Protein AF-A0A5C9CB67-F1 (afdb_monomer)

Structure (mmCIF, N/CA/C/O backbone):
data_AF-A0A5C9CB67-F1
#
_entry.id   AF-A0A5C9CB67-F1
#
loop_
_atom_site.group_PDB
_atom_site.id
_atom_site.type_symbol
_atom_site.label_atom_id
_atom_site.label_alt_id
_atom_site.label_comp_id
_atom_site.label_asym_id
_atom_site.label_entity_id
_atom_site.label_seq_id
_atom_site.pdbx_PDB_ins_code
_atom_site.Cartn_x
_atom_site.Cartn_y
_atom_site.Cartn_z
_atom_site.occupancy
_atom_site.B_iso_or_equiv
_atom_site.auth_seq_id
_atom_site.auth_comp_id
_atom_site.auth_asym_id
_atom_site.auth_atom_id
_atom_site.pdbx_PDB_model_num
ATOM 1 N N . ASP A 1 1 ? 23.687 -24.810 -13.547 1.00 33.41 1 ASP A N 1
ATOM 2 C CA . ASP A 1 1 ? 23.979 -24.605 -12.115 1.00 33.41 1 ASP A CA 1
ATOM 3 C C . ASP A 1 1 ? 24.258 -23.150 -11.779 1.00 33.41 1 ASP A C 1
ATOM 5 O O . ASP A 1 1 ? 25.395 -22.766 -11.530 1.00 33.41 1 ASP A O 1
ATOM 9 N N . VAL A 1 2 ? 23.215 -22.317 -11.768 1.00 34.50 2 VAL A N 1
ATOM 10 C CA . VAL A 1 2 ? 23.291 -21.008 -11.109 1.00 34.50 2 VAL A CA 1
ATOM 11 C C . VAL A 1 2 ? 22.849 -21.266 -9.678 1.00 34.50 2 VAL A C 1
ATOM 13 O O . VAL A 1 2 ? 21.674 -21.515 -9.433 1.00 34.50 2 VAL A O 1
ATOM 16 N N . LYS A 1 3 ? 23.809 -21.319 -8.752 1.00 35.28 3 LYS A N 1
ATOM 17 C CA . LYS A 1 3 ? 23.507 -21.370 -7.320 1.00 35.28 3 LYS A CA 1
ATOM 18 C C . LYS A 1 3 ? 22.625 -20.166 -6.996 1.00 35.28 3 LYS A C 1
ATOM 20 O O . LYS A 1 3 ? 22.997 -19.050 -7.358 1.00 35.28 3 LYS A O 1
ATOM 25 N N . ASP A 1 4 ? 21.493 -20.396 -6.335 1.00 41.12 4 ASP A N 1
ATOM 26 C CA . ASP A 1 4 ? 20.669 -19.338 -5.755 1.00 41.12 4 ASP A CA 1
ATOM 27 C C . ASP A 1 4 ? 21.522 -18.541 -4.765 1.00 41.12 4 ASP A C 1
ATOM 29 O O . ASP A 1 4 ? 21.690 -18.904 -3.599 1.00 41.12 4 ASP A O 1
ATOM 33 N N . VAL A 1 5 ? 22.123 -17.460 -5.256 1.00 44.22 5 VAL A N 1
ATOM 34 C CA . VAL A 1 5 ? 22.688 -16.416 -4.411 1.00 44.22 5 VAL A CA 1
ATOM 35 C C . VAL A 1 5 ? 21.513 -15.890 -3.597 1.00 44.22 5 VAL A C 1
ATOM 37 O O . V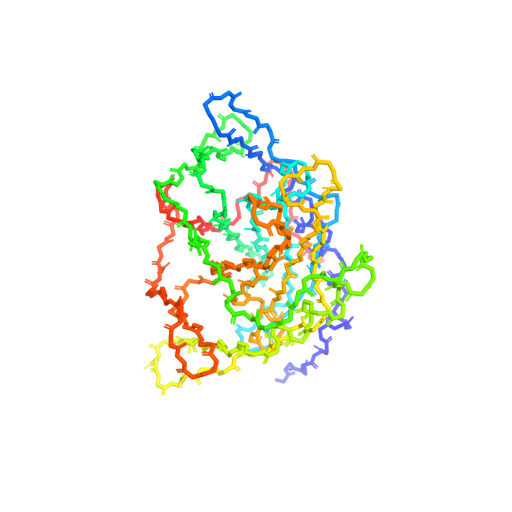AL A 1 5 ? 20.512 -15.447 -4.171 1.00 44.22 5 VAL A O 1
ATOM 40 N N . LYS A 1 6 ? 21.600 -15.979 -2.264 1.00 53.56 6 LYS A N 1
ATOM 41 C CA . LYS A 1 6 ? 20.597 -15.375 -1.384 1.00 53.56 6 LYS A CA 1
ATOM 42 C C . LYS A 1 6 ? 20.427 -13.926 -1.820 1.00 53.56 6 LYS A C 1
ATOM 44 O O . LYS A 1 6 ? 21.413 -13.226 -2.012 1.00 53.56 6 LYS A O 1
ATOM 49 N N . SER A 1 7 ? 19.192 -13.463 -1.981 1.00 60.62 7 SER A N 1
ATOM 50 C CA . SER A 1 7 ? 18.919 -12.128 -2.533 1.00 60.62 7 SER A CA 1
ATOM 51 C C . SER A 1 7 ? 19.603 -10.982 -1.778 1.00 60.62 7 SER A C 1
ATOM 53 O O . SER A 1 7 ? 19.735 -9.895 -2.326 1.00 60.62 7 SER A O 1
ATOM 55 N N . GLU A 1 8 ? 19.987 -11.194 -0.516 1.00 61.50 8 GLU A N 1
ATOM 56 C CA . GLU A 1 8 ? 20.724 -10.224 0.302 1.00 61.50 8 GLU A CA 1
ATOM 57 C C . GLU A 1 8 ? 22.193 -10.059 -0.117 1.00 61.50 8 GLU A C 1
ATOM 59 O O . GLU A 1 8 ? 22.748 -8.979 0.075 1.00 61.50 8 GLU A O 1
ATOM 64 N N . ASP A 1 9 ? 22.776 -11.074 -0.758 1.00 72.44 9 ASP A N 1
ATOM 65 C CA . ASP A 1 9 ? 24.165 -11.097 -1.223 1.00 72.44 9 ASP A CA 1
ATOM 66 C C . ASP A 1 9 ? 24.309 -10.627 -2.688 1.00 72.44 9 ASP A C 1
ATOM 68 O O . ASP A 1 9 ? 25.415 -10.602 -3.225 1.00 72.44 9 ASP A O 1
ATOM 72 N N . ASP A 1 10 ? 23.207 -10.241 -3.350 1.00 82.19 10 ASP A N 1
ATOM 73 C CA . ASP A 1 10 ? 23.240 -9.650 -4.695 1.00 82.19 10 ASP A CA 1
ATOM 74 C C . ASP A 1 10 ? 23.871 -8.241 -4.626 1.00 82.19 10 ASP A C 1
ATOM 76 O O . ASP A 1 10 ? 23.253 -7.325 -4.062 1.00 82.19 10 ASP A O 1
ATOM 80 N N . PRO A 1 11 ? 25.065 -8.013 -5.219 1.00 89.00 11 PRO A N 1
ATOM 81 C CA . PRO A 1 11 ? 25.717 -6.703 -5.195 1.00 89.00 11 PRO A CA 1
ATOM 82 C C . PRO A 1 11 ? 24.861 -5.611 -5.853 1.00 89.00 11 PRO A C 1
ATOM 84 O O . PRO A 1 11 ? 24.993 -4.433 -5.512 1.00 89.00 11 PRO A O 1
ATOM 87 N N . LEU A 1 12 ? 23.929 -5.988 -6.735 1.00 91.88 12 LEU A N 1
ATOM 88 C CA . LEU A 1 12 ? 23.015 -5.070 -7.406 1.00 91.88 12 LEU A CA 1
ATOM 89 C C . LEU A 1 12 ? 21.789 -4.714 -6.571 1.00 91.88 12 LEU A C 1
ATOM 91 O O . LEU A 1 12 ? 21.076 -3.778 -6.933 1.00 91.88 12 LEU A O 1
ATOM 95 N N . ARG A 1 13 ? 21.535 -5.377 -5.434 1.00 92.00 13 ARG A N 1
ATOM 96 C CA . ARG A 1 13 ? 20.355 -5.089 -4.602 1.00 92.00 13 ARG A CA 1
ATOM 97 C C . ARG A 1 13 ? 20.311 -3.624 -4.180 1.00 92.00 13 ARG A C 1
ATOM 99 O O . ARG A 1 13 ? 19.294 -2.969 -4.383 1.00 92.00 13 ARG A O 1
ATOM 106 N N . LYS A 1 14 ? 21.399 -3.092 -3.614 1.00 94.12 14 LYS A N 1
ATOM 107 C CA . LYS A 1 14 ? 21.450 -1.692 -3.150 1.00 94.12 14 LYS A CA 1
ATOM 108 C C . LYS A 1 14 ? 21.286 -0.689 -4.308 1.00 94.12 14 LYS A C 1
ATOM 110 O O . 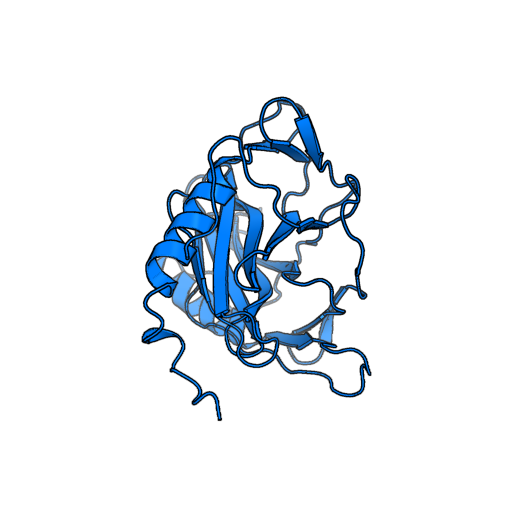LYS A 1 14 ? 20.388 0.149 -4.198 1.00 94.12 14 LYS A O 1
ATOM 115 N N . PRO A 1 15 ? 22.055 -0.781 -5.415 1.00 96.00 15 PRO A N 1
ATOM 116 C CA . PRO A 1 15 ? 21.841 0.061 -6.593 1.00 96.00 15 PRO A CA 1
ATOM 117 C C . PRO A 1 15 ? 20.417 -0.009 -7.149 1.00 96.00 15 PRO A C 1
ATOM 119 O O . PRO A 1 15 ? 19.833 1.025 -7.458 1.00 96.00 15 PRO A O 1
ATOM 122 N N . ARG A 1 16 ? 19.818 -1.204 -7.224 1.00 96.25 16 ARG A N 1
ATOM 123 C CA . ARG A 1 16 ? 18.445 -1.380 -7.714 1.00 96.25 16 ARG A CA 1
ATOM 124 C C . ARG A 1 16 ? 17.408 -0.769 -6.784 1.00 96.25 16 ARG A C 1
ATOM 126 O O . ARG A 1 16 ? 16.520 -0.082 -7.268 1.00 96.25 16 ARG A O 1
ATOM 133 N N . VAL A 1 17 ? 17.524 -0.943 -5.465 1.00 96.69 17 VAL A N 1
ATOM 134 C CA . VAL A 1 17 ? 16.631 -0.257 -4.510 1.00 96.69 17 VAL A CA 1
ATOM 135 C C . VAL A 1 17 ? 16.724 1.255 -4.687 1.00 96.69 17 VAL A C 1
ATOM 137 O O . VAL A 1 17 ? 15.694 1.926 -4.710 1.00 96.69 17 VAL A O 1
ATOM 140 N N . GLN A 1 18 ? 17.939 1.793 -4.817 1.00 97.38 18 GLN A N 1
ATOM 141 C CA . GLN A 1 18 ? 18.129 3.225 -5.018 1.00 97.38 18 GLN A CA 1
ATOM 142 C C . GLN A 1 18 ? 17.502 3.689 -6.337 1.00 97.38 18 GLN A C 1
ATOM 144 O O . GLN A 1 18 ? 16.735 4.645 -6.333 1.00 97.38 18 GLN A O 1
ATOM 149 N N . PHE A 1 19 ? 17.724 2.948 -7.424 1.00 97.75 19 PHE A N 1
ATOM 150 C CA . PHE A 1 19 ? 17.089 3.208 -8.712 1.00 97.75 19 PHE A CA 1
ATOM 151 C C . PHE A 1 19 ? 15.559 3.243 -8.604 1.00 97.75 19 PHE A C 1
ATOM 153 O O . PHE A 1 19 ? 14.948 4.198 -9.064 1.00 97.75 19 PHE A O 1
ATOM 160 N N . LEU A 1 20 ? 14.922 2.256 -7.958 1.00 97.94 20 LEU A N 1
ATOM 161 C CA . LEU A 1 20 ? 13.458 2.237 -7.809 1.00 97.94 20 LEU A CA 1
ATOM 162 C C . LEU A 1 20 ? 12.955 3.432 -6.980 1.00 97.94 20 LEU A C 1
ATOM 164 O O . LEU A 1 20 ? 11.919 4.014 -7.299 1.00 97.94 20 LEU A O 1
ATOM 168 N N . LYS A 1 21 ? 13.699 3.824 -5.936 1.00 97.94 21 LYS A N 1
ATOM 169 C CA . LYS A 1 21 ? 13.390 5.009 -5.118 1.00 97.94 21 LYS A CA 1
ATOM 170 C C . LYS A 1 21 ? 13.509 6.311 -5.900 1.00 97.94 21 LYS A C 1
ATOM 172 O O . LYS A 1 21 ? 12.777 7.249 -5.603 1.00 97.94 21 LYS A O 1
ATOM 177 N N . ASP A 1 22 ? 14.431 6.394 -6.849 1.00 97.62 22 ASP A N 1
ATOM 178 C CA . ASP A 1 22 ? 14.569 7.563 -7.713 1.00 97.62 22 ASP A CA 1
ATOM 179 C C . ASP A 1 22 ? 13.511 7.552 -8.824 1.00 97.62 22 ASP A C 1
ATOM 181 O O . ASP A 1 22 ? 12.878 8.576 -9.069 1.00 97.62 22 ASP A O 1
ATOM 185 N N . ALA A 1 23 ? 13.208 6.380 -9.387 1.00 97.75 23 ALA A N 1
ATOM 186 C CA . ALA A 1 23 ? 12.186 6.191 -10.412 1.00 97.75 23 ALA A CA 1
ATOM 187 C C . ALA A 1 23 ? 10.790 6.658 -9.957 1.00 97.75 23 ALA A C 1
ATOM 189 O O . ALA A 1 23 ? 10.090 7.347 -10.701 1.00 97.75 23 ALA A O 1
ATOM 190 N N . VAL A 1 24 ? 10.379 6.332 -8.724 1.00 98.06 24 VAL A N 1
ATOM 191 C CA . VAL A 1 24 ? 9.061 6.738 -8.198 1.00 98.06 24 VAL A CA 1
ATOM 192 C C . VAL A 1 24 ? 8.927 8.259 -8.013 1.00 98.06 24 VAL A C 1
ATOM 194 O O . VAL A 1 24 ? 7.812 8.775 -8.034 1.00 98.06 24 VAL A O 1
ATOM 197 N N . LYS A 1 25 ? 10.035 9.008 -7.906 1.00 97.56 25 LYS A N 1
ATOM 198 C CA . LYS A 1 25 ? 10.012 10.479 -7.768 1.00 97.56 25 LYS A CA 1
ATOM 199 C C . LYS A 1 25 ? 9.591 11.203 -9.045 1.00 97.56 25 LYS A C 1
ATOM 201 O O . LYS A 1 25 ? 9.256 12.378 -8.977 1.00 97.56 25 LYS A O 1
ATOM 206 N N . HIS A 1 26 ? 9.589 10.528 -10.195 1.00 97.81 26 HIS A N 1
ATOM 207 C CA . HIS A 1 26 ? 9.123 11.120 -11.457 1.00 97.81 26 HIS A CA 1
ATOM 208 C C . HIS A 1 26 ? 7.603 11.245 -11.551 1.00 97.81 26 HIS A C 1
ATOM 210 O O . HIS A 1 26 ? 7.096 11.752 -12.553 1.00 97.81 26 HIS A O 1
ATOM 216 N N . PHE A 1 27 ? 6.879 10.738 -10.556 1.00 98.25 27 PHE A N 1
ATOM 217 C CA . PHE A 1 27 ? 5.428 10.716 -10.537 1.00 98.25 27 PHE A CA 1
ATOM 218 C C . PHE A 1 27 ? 4.897 11.749 -9.553 1.00 98.25 27 PHE A C 1
ATOM 220 O O . PHE A 1 27 ? 5.376 11.869 -8.428 1.00 98.25 27 PHE A O 1
ATOM 227 N N . GLU A 1 28 ? 3.862 12.457 -9.981 1.00 98.25 28 GLU A N 1
ATOM 228 C CA . GLU A 1 28 ? 3.152 13.449 -9.182 1.00 98.25 28 GLU A CA 1
ATOM 229 C C . GLU A 1 28 ? 1.686 13.040 -9.082 1.00 98.25 28 GLU A C 1
ATOM 231 O O . GLU A 1 28 ? 1.089 12.604 -10.071 1.00 98.25 28 GLU A O 1
ATOM 236 N N . VAL A 1 29 ? 1.095 13.191 -7.898 1.00 98.25 29 VAL A N 1
ATOM 237 C CA . VAL A 1 29 ? -0.299 12.823 -7.639 1.00 98.25 29 VAL A CA 1
ATOM 238 C C . VAL A 1 29 ? -1.058 14.038 -7.123 1.00 98.25 29 VAL A C 1
ATOM 240 O O . VAL A 1 29 ? -0.645 14.693 -6.169 1.00 98.25 29 VAL A O 1
ATOM 243 N N . GLN A 1 30 ? -2.192 14.326 -7.754 1.00 97.75 30 GLN A N 1
ATOM 244 C CA . GLN A 1 30 ? -3.124 15.384 -7.375 1.00 97.75 30 GLN A CA 1
ATOM 245 C C . GLN A 1 30 ? -4.496 14.775 -7.106 1.00 97.75 30 GLN A C 1
ATOM 247 O O . GLN A 1 30 ? -4.925 13.867 -7.823 1.00 97.75 30 GLN A O 1
ATOM 252 N N . VAL A 1 31 ? -5.188 15.272 -6.085 1.00 96.75 31 VAL A N 1
ATOM 253 C CA . VAL A 1 31 ? -6.445 14.694 -5.612 1.00 96.75 31 VAL A CA 1
ATOM 254 C C . VAL A 1 31 ? -7.480 15.779 -5.309 1.00 96.75 31 VAL A C 1
ATOM 256 O O . VAL A 1 31 ? -7.155 16.834 -4.764 1.00 96.75 31 VAL A O 1
ATOM 259 N N . GLY A 1 32 ? -8.742 15.502 -5.633 1.00 94.50 32 GLY A N 1
ATOM 260 C CA . GLY A 1 32 ? -9.868 16.419 -5.468 1.00 94.50 32 GLY A CA 1
ATOM 261 C C . GLY A 1 32 ? -9.993 17.437 -6.602 1.00 94.50 32 GLY A C 1
ATOM 262 O O . GLY A 1 32 ? -9.164 17.505 -7.512 1.00 94.50 32 GLY A O 1
ATOM 263 N N . GLU A 1 33 ? -11.061 18.232 -6.561 1.00 90.81 33 GLU A N 1
ATOM 264 C CA . GLU A 1 33 ? -11.330 19.272 -7.567 1.00 90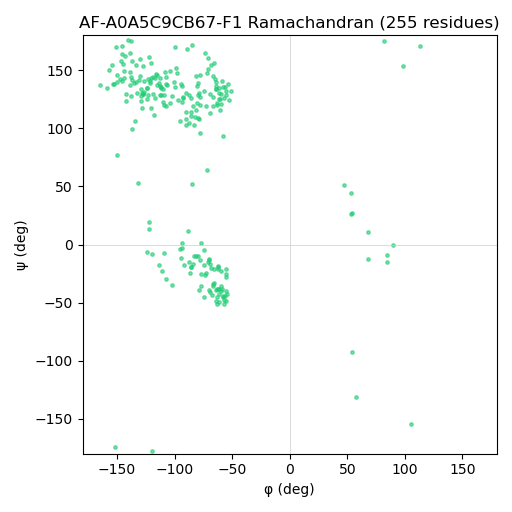.81 33 GLU A CA 1
ATOM 265 C C . GLU A 1 33 ? -10.295 20.399 -7.528 1.00 90.81 33 GLU A C 1
ATOM 267 O O . GLU A 1 33 ? -9.872 20.889 -8.572 1.00 90.81 33 GLU A O 1
ATOM 272 N N . GLU A 1 34 ? -9.817 20.732 -6.328 1.00 92.25 34 GLU A N 1
ATOM 273 C CA . GLU A 1 34 ? -8.775 21.735 -6.089 1.00 92.25 34 GLU A CA 1
ATOM 274 C C . GLU A 1 34 ? -7.357 21.233 -6.419 1.00 92.25 34 GLU A C 1
ATOM 276 O O . GLU A 1 34 ? -6.387 21.968 -6.252 1.00 92.25 34 GLU A O 1
ATOM 281 N N . ALA A 1 35 ? -7.220 19.988 -6.897 1.00 93.38 35 ALA A N 1
ATOM 282 C CA . ALA A 1 35 ? -5.947 19.370 -7.267 1.00 93.38 35 ALA A CA 1
ATOM 283 C C . ALA A 1 35 ? -4.890 19.420 -6.145 1.00 93.38 35 ALA A C 1
ATOM 285 O O . ALA A 1 35 ? -3.713 19.701 -6.390 1.00 93.38 35 ALA A O 1
ATOM 286 N N . VAL A 1 36 ? -5.310 19.111 -4.914 1.00 96.88 36 VAL A N 1
ATOM 287 C CA . VAL A 1 36 ? -4.428 19.063 -3.743 1.00 96.88 36 VAL A CA 1
ATOM 288 C C . VAL A 1 36 ? -3.355 18.002 -3.959 1.00 96.88 36 VAL A C 1
ATOM 290 O O . VAL A 1 36 ? -3.648 16.858 -4.307 1.00 96.88 36 VAL A O 1
ATOM 293 N N . GLU A 1 37 ? -2.101 18.377 -3.738 1.00 97.25 37 GLU A N 1
ATOM 294 C CA . GLU A 1 37 ? -0.959 17.483 -3.903 1.00 97.25 37 GLU A CA 1
ATOM 295 C C . GLU A 1 37 ? -0.983 16.342 -2.873 1.00 97.25 37 GLU A C 1
ATOM 297 O O . GLU A 1 37 ? -1.018 16.578 -1.663 1.00 97.25 37 GLU A O 1
ATOM 302 N N . SER A 1 38 ? -0.898 15.103 -3.360 1.00 97.94 38 SER A N 1
ATOM 303 C CA . SER A 1 38 ? -0.596 13.921 -2.554 1.00 97.94 38 SER A CA 1
ATOM 304 C C . SER A 1 38 ? 0.899 13.638 -2.643 1.00 97.94 38 SER A C 1
ATOM 306 O O . SER A 1 38 ? 1.422 13.220 -3.678 1.00 97.94 38 SER A O 1
ATOM 308 N N . LYS A 1 39 ? 1.612 13.934 -1.556 1.00 98.06 39 LYS A N 1
ATOM 309 C CA . LYS A 1 39 ? 3.076 13.977 -1.547 1.00 98.06 39 LYS A CA 1
ATOM 310 C C . LYS A 1 39 ? 3.658 12.583 -1.423 1.00 98.06 39 LYS A C 1
ATOM 312 O O . LYS A 1 39 ? 3.230 11.805 -0.570 1.00 98.06 39 LYS A O 1
ATOM 317 N N . LEU A 1 40 ? 4.686 12.297 -2.217 1.00 98.50 40 LEU A N 1
ATOM 318 C CA . LEU A 1 40 ? 5.487 11.091 -2.054 1.00 98.50 40 LEU A CA 1
ATOM 319 C C . LEU A 1 40 ? 6.144 11.091 -0.667 1.00 98.50 40 LEU A C 1
ATOM 321 O O . LEU A 1 40 ? 6.863 12.023 -0.298 1.00 98.50 40 LEU A O 1
ATOM 325 N N . HIS A 1 41 ? 5.917 10.029 0.098 1.00 97.25 41 HIS A N 1
ATOM 326 C CA . HIS A 1 41 ? 6.610 9.806 1.355 1.00 97.25 41 HIS A CA 1
ATOM 327 C C . HIS A 1 41 ? 8.125 9.677 1.092 1.00 97.25 41 HIS A C 1
ATOM 329 O O . HIS A 1 41 ? 8.522 8.949 0.180 1.00 97.25 41 HIS A O 1
ATOM 335 N N . PRO A 1 42 ? 8.998 10.339 1.878 1.00 90.81 42 PRO A N 1
ATOM 336 C CA . PRO A 1 42 ? 10.430 10.444 1.567 1.00 90.81 42 PRO A CA 1
ATOM 337 C C . PRO A 1 42 ? 11.166 9.098 1.531 1.00 90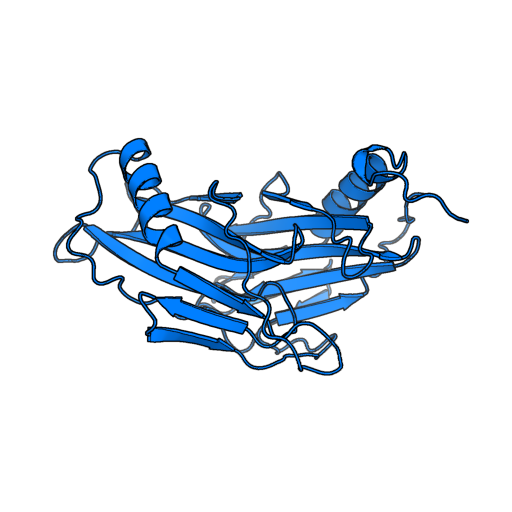.81 42 PRO A C 1
ATOM 339 O O . PRO A 1 42 ? 12.226 8.984 0.918 1.00 90.81 42 PRO A O 1
ATOM 342 N N . ASN A 1 43 ? 10.610 8.077 2.183 1.00 90.50 43 ASN A N 1
ATOM 343 C CA . ASN A 1 43 ? 11.142 6.721 2.190 1.00 90.50 43 ASN A CA 1
ATOM 344 C C . ASN A 1 43 ? 10.139 5.744 1.578 1.00 90.50 43 ASN A C 1
ATOM 346 O O . ASN A 1 43 ? 8.941 5.839 1.853 1.00 90.50 43 ASN A O 1
ATOM 350 N N . SER A 1 44 ? 10.648 4.741 0.855 1.00 89.19 44 SER A N 1
ATOM 351 C CA . SER A 1 44 ? 9.895 3.511 0.601 1.00 89.19 44 SER A CA 1
ATOM 352 C C . SER A 1 44 ? 9.484 2.887 1.934 1.00 89.19 44 SER A C 1
ATOM 354 O O . SER A 1 44 ? 10.314 2.775 2.841 1.00 89.19 44 SER A O 1
ATOM 356 N N . VAL A 1 45 ? 8.235 2.452 2.033 1.00 94.44 45 VAL A N 1
ATOM 357 C CA . VAL A 1 45 ? 7.663 1.864 3.251 1.00 94.44 45 VAL A CA 1
ATOM 358 C C . VAL A 1 45 ? 7.969 0.371 3.383 1.00 94.44 45 VAL A C 1
ATOM 360 O O . VAL A 1 45 ? 7.890 -0.188 4.472 1.00 94.44 45 VAL A O 1
ATOM 363 N N . LEU A 1 46 ? 8.376 -0.273 2.286 1.00 97.31 46 LEU A N 1
ATOM 364 C CA . LEU A 1 46 ? 8.863 -1.648 2.276 1.00 97.31 46 LEU A CA 1
ATOM 365 C C . LEU A 1 46 ? 9.881 -1.839 1.148 1.00 97.31 46 LEU A C 1
ATOM 367 O O . LEU 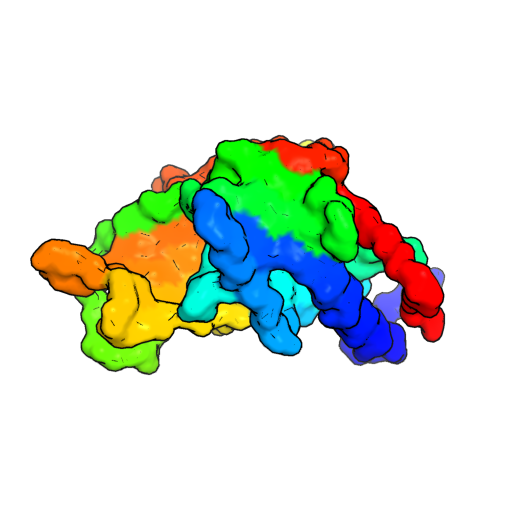A 1 46 ? 9.743 -1.251 0.076 1.00 97.31 46 LEU A O 1
ATOM 371 N N . VAL A 1 47 ? 10.880 -2.685 1.387 1.00 96.19 47 VAL A N 1
ATOM 372 C CA . VAL A 1 47 ? 11.740 -3.267 0.350 1.00 96.19 47 VAL A CA 1
ATOM 373 C C . VAL A 1 47 ? 11.546 -4.771 0.407 1.00 96.19 47 VAL A C 1
ATOM 375 O O . VAL A 1 47 ? 11.660 -5.363 1.480 1.00 96.19 47 VAL A O 1
ATOM 378 N N . TRP A 1 48 ? 11.278 -5.385 -0.733 1.00 94.25 48 TRP A N 1
ATOM 379 C CA . TRP A 1 48 ? 10.907 -6.789 -0.818 1.00 94.25 48 TRP A CA 1
ATOM 380 C C . TRP A 1 48 ? 11.600 -7.491 -1.990 1.00 94.25 48 TRP A C 1
ATOM 382 O O . TRP A 1 48 ? 12.367 -6.898 -2.752 1.00 94.25 48 TRP A O 1
ATOM 392 N N . ASN A 1 49 ? 11.396 -8.795 -2.070 1.00 90.25 49 ASN A N 1
ATOM 393 C CA . ASN A 1 49 ? 11.755 -9.689 -3.165 1.00 90.25 49 ASN A CA 1
ATOM 394 C C . ASN A 1 49 ? 10.664 -10.766 -3.257 1.00 90.25 49 ASN A C 1
ATOM 396 O O . ASN A 1 49 ? 9.889 -10.936 -2.317 1.00 90.25 49 ASN A O 1
ATOM 400 N N . ASN A 1 50 ? 10.595 -11.492 -4.363 1.00 84.62 50 ASN A N 1
ATOM 401 C CA . ASN A 1 50 ? 9.670 -12.608 -4.499 1.00 84.62 50 ASN A CA 1
ATOM 402 C C . ASN A 1 50 ? 10.390 -13.790 -5.162 1.00 84.62 50 ASN A C 1
ATOM 404 O O . ASN A 1 50 ? 10.560 -13.804 -6.383 1.00 84.62 50 ASN A O 1
ATOM 408 N N . PRO A 1 51 ? 10.851 -14.787 -4.385 1.00 79.12 51 PRO A N 1
ATOM 409 C CA . PRO A 1 51 ? 11.496 -15.962 -4.958 1.00 79.12 51 PRO A CA 1
ATOM 410 C C . PRO A 1 51 ? 10.519 -16.847 -5.748 1.00 79.12 51 PRO A C 1
ATOM 412 O O . PRO A 1 51 ? 10.978 -17.611 -6.589 1.00 79.12 51 PRO A O 1
ATOM 415 N N . VAL A 1 52 ? 9.203 -16.729 -5.520 1.00 77.81 52 VAL A N 1
ATOM 416 C CA . VAL A 1 52 ? 8.171 -17.517 -6.217 1.00 77.81 52 VAL A CA 1
ATOM 417 C C . VAL A 1 52 ? 7.985 -17.023 -7.653 1.00 77.81 52 VAL A C 1
ATOM 419 O O . VAL A 1 52 ? 7.958 -17.829 -8.579 1.00 77.81 52 VAL A O 1
ATOM 422 N N . SER A 1 53 ? 7.911 -15.704 -7.861 1.00 76.12 53 SER A N 1
ATOM 423 C CA . SER A 1 53 ? 7.791 -15.099 -9.200 1.00 76.12 53 SER A CA 1
ATOM 424 C C . SER A 1 53 ? 9.140 -14.837 -9.885 1.00 76.12 53 SER A C 1
ATOM 426 O O . SER A 1 53 ? 9.192 -14.595 -11.091 1.00 76.12 53 SER A O 1
ATOM 428 N N . GLY A 1 54 ? 10.241 -14.872 -9.129 1.00 80.00 54 GLY A N 1
ATOM 429 C CA . GLY A 1 54 ? 11.588 -14.551 -9.603 1.00 80.00 54 GLY A CA 1
ATOM 430 C C . GLY A 1 54 ? 11.973 -13.071 -9.476 1.00 80.00 54 GLY A C 1
ATOM 431 O O . GLY A 1 54 ? 13.117 -12.722 -9.793 1.00 80.00 54 GLY A O 1
ATOM 432 N N . THR A 1 55 ? 11.079 -12.209 -8.975 1.00 85.00 55 THR A N 1
ATOM 433 C CA . THR A 1 55 ? 11.354 -10.786 -8.730 1.00 85.00 55 THR A CA 1
ATOM 434 C C . THR A 1 55 ? 12.486 -10.620 -7.720 1.00 85.00 55 THR A C 1
ATOM 436 O O . THR A 1 55 ? 12.388 -10.981 -6.544 1.00 85.00 55 THR A O 1
ATOM 439 N N . LYS A 1 56 ? 13.596 -10.037 -8.176 1.00 84.19 56 LYS A N 1
ATOM 440 C CA . LYS A 1 56 ? 14.824 -9.936 -7.372 1.00 84.19 56 LYS A CA 1
ATOM 441 C C . LYS A 1 56 ? 14.743 -8.844 -6.314 1.00 84.19 56 LYS A C 1
ATOM 443 O O . LYS A 1 56 ? 15.279 -9.000 -5.216 1.00 84.19 56 LYS A O 1
ATOM 448 N N . VAL A 1 57 ? 14.080 -7.741 -6.645 1.00 93.69 57 VAL A N 1
ATOM 449 C CA . VAL A 1 57 ? 13.929 -6.595 -5.754 1.00 93.69 57 VAL A CA 1
ATOM 450 C C . VAL A 1 57 ? 12.734 -5.752 -6.163 1.00 93.69 57 VAL A C 1
ATOM 452 O O . VAL A 1 57 ? 12.570 -5.425 -7.339 1.00 93.69 57 VAL A O 1
ATOM 455 N N . GLY A 1 58 ? 11.940 -5.375 -5.170 1.00 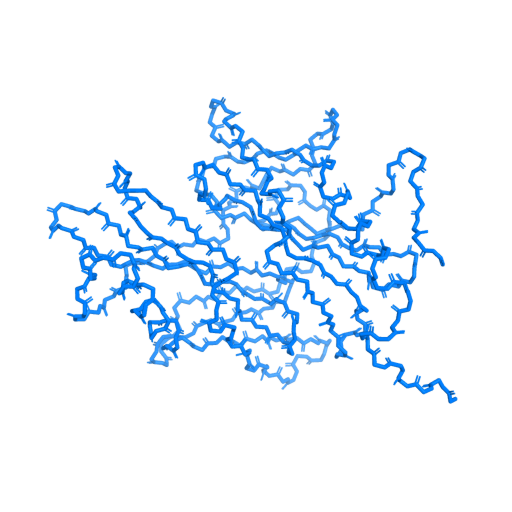96.19 58 GLY A N 1
ATOM 456 C CA . GLY A 1 58 ? 10.878 -4.397 -5.300 1.00 96.19 58 GLY A CA 1
ATOM 457 C C . GLY A 1 58 ? 10.822 -3.453 -4.106 1.00 96.19 58 GLY A C 1
ATOM 458 O O . GLY A 1 58 ? 11.442 -3.689 -3.062 1.00 96.19 58 GLY A O 1
ATOM 459 N N . ILE A 1 59 ? 10.103 -2.353 -4.283 1.00 98.00 59 ILE A N 1
ATOM 460 C CA . ILE A 1 59 ? 9.781 -1.403 -3.224 1.00 98.00 59 ILE A CA 1
ATOM 461 C C . ILE A 1 59 ? 8.280 -1.152 -3.188 1.00 98.00 59 ILE A C 1
ATOM 463 O O . ILE A 1 59 ? 7.606 -1.217 -4.215 1.00 98.00 59 ILE A O 1
ATOM 467 N N . LEU A 1 60 ? 7.796 -0.790 -2.006 1.00 98.38 60 LEU A N 1
ATOM 468 C CA . LEU A 1 60 ? 6.485 -0.192 -1.802 1.00 98.38 60 LEU A CA 1
ATOM 469 C C . LEU A 1 60 ? 6.679 1.278 -1.428 1.00 98.38 60 LEU A C 1
ATOM 471 O O . LEU A 1 60 ? 7.446 1.598 -0.513 1.00 98.38 60 LEU A O 1
ATOM 475 N N . ALA A 1 61 ? 5.997 2.172 -2.126 1.00 98.38 61 ALA A N 1
ATOM 476 C CA . ALA A 1 61 ? 5.999 3.610 -1.889 1.00 98.38 61 ALA A CA 1
ATOM 477 C C . ALA A 1 61 ? 4.573 4.116 -1.636 1.00 98.38 61 ALA A C 1
ATOM 479 O O . ALA A 1 61 ? 3.596 3.444 -1.964 1.00 98.38 61 ALA A O 1
ATOM 480 N N . VAL A 1 62 ? 4.461 5.299 -1.032 1.00 98.38 62 VAL A N 1
ATOM 481 C CA . VAL A 1 62 ? 3.180 5.901 -0.640 1.00 98.38 62 VAL A CA 1
ATOM 482 C C . VAL A 1 62 ? 3.146 7.353 -1.088 1.00 98.38 62 VAL A C 1
ATOM 484 O O . VAL A 1 62 ? 4.070 8.103 -0.779 1.00 98.38 62 VAL A O 1
ATOM 487 N N . PHE A 1 63 ? 2.067 7.753 -1.754 1.00 98.56 63 PHE A N 1
ATOM 488 C CA . PHE A 1 63 ? 1.683 9.151 -1.925 1.00 98.56 63 PHE A CA 1
ATOM 489 C C . PHE A 1 63 ? 0.552 9.452 -0.947 1.00 98.56 63 PHE A C 1
ATOM 491 O O . PHE A 1 63 ? -0.426 8.700 -0.872 1.00 98.56 63 PHE A O 1
ATOM 498 N N . ALA A 1 64 ? 0.712 10.511 -0.159 1.00 97.44 64 ALA A N 1
ATOM 499 C CA . ALA A 1 64 ? -0.196 10.829 0.929 1.00 97.44 64 ALA A CA 1
ATOM 500 C C . ALA A 1 64 ? -0.516 12.325 1.037 1.00 97.44 64 ALA A C 1
ATOM 502 O O . ALA A 1 64 ? 0.379 13.177 1.035 1.00 97.44 64 ALA A O 1
ATOM 503 N N . ARG A 1 65 ? -1.795 12.638 1.265 1.00 94.50 65 ARG A N 1
ATOM 504 C CA . ARG A 1 65 ? -2.260 13.938 1.770 1.00 94.50 65 ARG A CA 1
ATOM 505 C C . ARG A 1 65 ? -2.358 13.882 3.288 1.00 94.50 65 ARG A C 1
ATOM 507 O O . ARG A 1 65 ? -2.969 12.980 3.852 1.00 94.50 65 ARG A O 1
ATOM 514 N N . ASN A 1 66 ? -1.726 14.836 3.972 1.00 91.00 66 ASN A N 1
ATOM 515 C CA . ASN A 1 66 ? -1.690 14.896 5.443 1.00 91.00 66 ASN A CA 1
ATOM 516 C C . ASN A 1 66 ? -1.192 13.601 6.122 1.00 91.00 66 ASN A C 1
ATOM 518 O O . ASN A 1 66 ? -1.527 13.316 7.267 1.00 91.00 66 ASN A O 1
ATOM 522 N N . GLY A 1 67 ? -0.364 12.820 5.422 1.00 94.38 67 GLY A N 1
ATOM 523 C CA . GLY A 1 67 ? 0.149 11.532 5.890 1.00 94.38 67 GLY A CA 1
ATOM 524 C C . GLY A 1 67 ? -0.783 10.344 5.628 1.00 94.38 67 GLY A C 1
ATOM 525 O O . GLY A 1 67 ? -0.305 9.212 5.654 1.00 94.38 67 GLY A O 1
ATOM 526 N N . ARG A 1 68 ? -2.063 10.565 5.305 1.00 96.00 68 ARG A N 1
A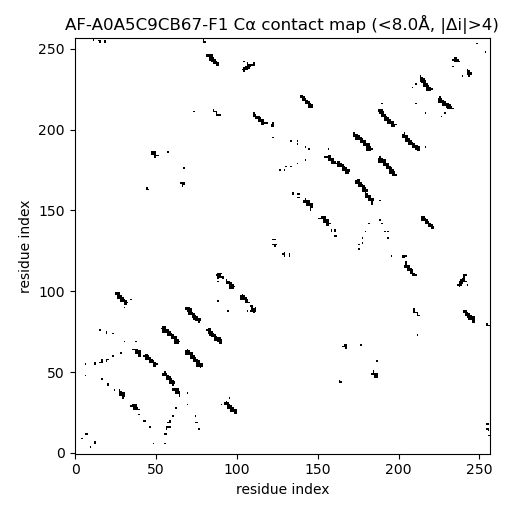TOM 527 C CA . ARG A 1 68 ? -3.002 9.506 4.917 1.00 96.00 68 ARG A CA 1
ATOM 528 C C . ARG A 1 68 ? -2.753 9.073 3.463 1.00 96.00 68 ARG A C 1
ATOM 530 O O . ARG A 1 68 ? -2.734 9.943 2.594 1.00 96.00 68 ARG A O 1
ATOM 537 N N . PRO A 1 69 ? -2.568 7.772 3.173 1.00 96.88 69 PRO A N 1
ATOM 538 C CA . PRO A 1 69 ? -2.346 7.297 1.808 1.00 96.88 69 PRO A CA 1
ATOM 539 C C . PRO A 1 69 ? -3.514 7.630 0.871 1.00 96.88 69 PRO A C 1
ATOM 541 O O . PRO A 1 69 ? -4.660 7.299 1.171 1.00 96.88 69 PRO A O 1
ATOM 544 N N . ASP A 1 70 ? -3.213 8.229 -0.280 1.00 97.00 70 ASP A N 1
ATOM 545 C CA . ASP A 1 70 ? -4.138 8.290 -1.421 1.00 97.00 70 ASP A CA 1
ATOM 546 C C . ASP A 1 70 ? -3.745 7.264 -2.491 1.00 97.00 70 ASP A C 1
ATOM 548 O O . ASP A 1 70 ? -4.614 6.677 -3.133 1.00 97.00 70 ASP A O 1
ATOM 552 N N . VAL A 1 71 ? -2.439 7.019 -2.664 1.00 97.75 71 VAL A N 1
ATOM 553 C CA . VAL A 1 71 ? -1.894 6.019 -3.592 1.00 97.75 71 VAL A CA 1
ATOM 554 C C . VAL A 1 71 ? -0.797 5.222 -2.911 1.00 97.75 71 VAL A C 1
ATOM 556 O O . VAL A 1 71 ? 0.073 5.783 -2.243 1.00 97.75 71 VAL A O 1
ATOM 559 N N . MET A 1 72 ? -0.786 3.917 -3.152 1.00 97.88 72 MET A N 1
ATOM 560 C CA . MET A 1 72 ? 0.389 3.082 -2.916 1.00 97.88 72 MET A CA 1
ATOM 561 C C . MET A 1 72 ? 0.924 2.581 -4.248 1.00 97.88 72 MET A C 1
ATOM 563 O O . MET A 1 72 ? 0.153 2.305 -5.170 1.00 97.88 72 MET A O 1
ATOM 567 N N . ALA A 1 73 ? 2.247 2.506 -4.346 1.00 97.69 73 ALA A N 1
ATOM 568 C CA . ALA A 1 73 ? 2.937 2.153 -5.573 1.00 97.69 73 ALA A CA 1
ATOM 569 C C . ALA A 1 73 ? 3.936 1.019 -5.344 1.00 97.69 73 ALA A C 1
ATOM 571 O O . ALA A 1 73 ? 4.764 1.109 -4.436 1.00 97.69 73 ALA A O 1
ATOM 572 N N . GLN A 1 74 ? 3.889 -0.008 -6.187 1.00 97.25 74 GLN A N 1
ATOM 573 C CA . GLN A 1 74 ? 4.922 -1.035 -6.283 1.00 97.25 74 GLN A CA 1
ATOM 574 C C . GLN A 1 74 ? 5.827 -0.732 -7.458 1.00 97.25 74 GLN A C 1
ATOM 576 O O . GLN A 1 74 ? 5.354 -0.414 -8.544 1.00 97.25 74 GLN A O 1
ATOM 581 N N . PHE A 1 75 ? 7.129 -0.853 -7.250 1.00 97.69 75 PHE A N 1
ATOM 582 C CA . PHE A 1 75 ? 8.117 -0.826 -8.322 1.00 97.69 75 PHE A CA 1
ATOM 583 C C . PHE A 1 75 ? 9.000 -2.046 -8.148 1.00 97.69 75 PHE A C 1
ATOM 585 O O . PHE A 1 75 ? 9.527 -2.249 -7.055 1.00 97.69 75 PHE A O 1
ATOM 592 N N . SER A 1 76 ? 9.176 -2.852 -9.190 1.00 96.31 76 SER A N 1
ATOM 593 C CA . SER A 1 76 ? 9.907 -4.113 -9.073 1.00 96.31 76 SER A CA 1
ATOM 594 C C . SER A 1 76 ? 10.699 -4.463 -10.325 1.00 96.31 76 SER A C 1
ATOM 596 O O . SER A 1 76 ? 10.252 -4.256 -11.451 1.00 96.31 76 SER A O 1
ATOM 598 N N . PHE A 1 77 ? 11.902 -5.003 -10.126 1.00 94.69 77 PHE A N 1
ATOM 599 C CA . PHE A 1 77 ? 12.709 -5.578 -11.199 1.00 94.69 77 PHE A CA 1
ATOM 600 C C . PHE A 1 77 ? 12.256 -7.014 -11.476 1.00 94.69 77 PHE A C 1
ATOM 602 O O . PHE A 1 77 ? 12.538 -7.923 -10.688 1.00 94.69 77 PHE A O 1
ATOM 609 N N . ASN A 1 78 ? 11.624 -7.218 -12.630 1.00 86.00 78 ASN A N 1
ATOM 610 C CA . ASN A 1 78 ? 11.223 -8.546 -13.112 1.00 86.00 78 ASN A CA 1
ATOM 611 C C . ASN A 1 78 ? 12.297 -9.188 -14.005 1.00 86.00 78 ASN A C 1
ATOM 613 O O . ASN A 1 78 ? 12.315 -10.400 -14.199 1.00 86.00 78 ASN A O 1
ATOM 617 N N . SER A 1 79 ? 13.229 -8.387 -14.521 1.00 88.38 79 SER A N 1
ATOM 618 C CA . SER A 1 79 ? 14.472 -8.836 -15.153 1.00 88.38 79 SER A CA 1
ATOM 619 C C . SER A 1 79 ? 15.553 -7.764 -14.950 1.00 88.38 79 SER A C 1
ATOM 621 O O . SER A 1 79 ? 15.220 -6.661 -14.516 1.00 88.38 79 SER A O 1
ATOM 623 N N . PRO A 1 80 ? 16.839 -8.018 -15.264 1.00 88.75 80 PRO A N 1
ATOM 624 C CA . PRO A 1 80 ? 17.895 -7.010 -15.114 1.00 88.75 80 PRO A CA 1
ATOM 625 C C . PRO A 1 80 ? 17.628 -5.684 -15.846 1.00 88.75 80 PRO A C 1
ATOM 627 O O . PRO A 1 80 ? 18.135 -4.651 -15.429 1.00 88.75 80 PRO A O 1
ATOM 630 N N . GLN A 1 81 ? 16.826 -5.713 -16.914 1.00 91.06 81 GLN A N 1
ATOM 631 C CA . GLN A 1 81 ? 16.566 -4.574 -17.803 1.00 91.06 81 GLN A CA 1
ATOM 632 C C . GLN A 1 81 ? 15.072 -4.227 -17.879 1.00 91.06 81 GLN A C 1
ATOM 634 O O . GLN A 1 81 ? 14.623 -3.607 -18.840 1.00 91.06 81 GLN A O 1
ATOM 639 N N . SER A 1 82 ? 14.277 -4.665 -16.900 1.00 92.62 82 SER A N 1
ATOM 640 C CA . SER A 1 82 ? 12.837 -4.416 -16.887 1.00 92.62 82 SER A CA 1
ATOM 641 C C . SER A 1 82 ? 12.340 -4.152 -15.479 1.00 92.62 82 SER A C 1
ATOM 643 O O . SER A 1 82 ? 12.446 -5.010 -14.599 1.00 92.62 82 SER A O 1
ATOM 645 N N . VAL A 1 83 ? 11.710 -2.991 -15.313 1.00 96.38 83 VAL A N 1
ATOM 646 C CA . VAL A 1 83 ? 10.962 -2.627 -14.112 1.00 96.38 83 VAL A CA 1
ATOM 647 C C . VAL A 1 83 ? 9.479 -2.546 -14.447 1.00 96.38 83 VAL A C 1
ATOM 649 O O . VAL A 1 83 ? 9.103 -1.955 -15.459 1.00 96.38 83 VAL A O 1
ATOM 652 N N . ILE A 1 84 ? 8.637 -3.129 -13.599 1.00 95.56 84 ILE A N 1
ATOM 653 C CA . ILE A 1 84 ? 7.191 -2.901 -13.609 1.00 95.56 84 ILE A CA 1
ATOM 654 C C . ILE A 1 84 ? 6.857 -1.916 -12.496 1.00 95.56 84 ILE A C 1
ATOM 656 O O . ILE A 1 84 ? 7.434 -1.983 -11.409 1.00 95.56 84 ILE A O 1
ATOM 660 N N . ASN A 1 85 ? 5.937 -0.999 -12.784 1.00 96.44 85 ASN A N 1
ATOM 661 C CA . ASN A 1 85 ? 5.309 -0.157 -11.781 1.00 96.44 85 ASN A CA 1
ATOM 662 C C . ASN A 1 85 ? 3.812 -0.457 -11.693 1.00 96.44 85 ASN A C 1
ATOM 664 O O . ASN A 1 85 ? 3.131 -0.549 -12.718 1.00 96.44 85 ASN A O 1
ATOM 668 N N . GLU A 1 86 ? 3.296 -0.528 -10.476 1.00 96.06 86 GLU A N 1
ATOM 669 C CA . GLU A 1 86 ? 1.878 -0.709 -10.174 1.00 96.06 86 GLU A CA 1
ATOM 670 C C . GLU A 1 86 ? 1.442 0.394 -9.223 1.00 96.06 86 GLU A C 1
ATOM 672 O O . GLU A 1 86 ? 2.114 0.650 -8.230 1.00 96.06 86 GLU A O 1
ATOM 677 N N . PHE A 1 87 ? 0.337 1.066 -9.521 1.00 97.38 87 PHE A N 1
ATOM 678 C CA . PHE A 1 87 ? -0.241 2.093 -8.666 1.00 97.38 87 PHE A CA 1
ATOM 679 C C . PHE A 1 87 ? -1.686 1.741 -8.351 1.00 97.38 87 PHE A C 1
ATOM 681 O O . PHE A 1 87 ? -2.458 1.406 -9.252 1.00 97.38 87 PHE A O 1
ATOM 688 N N . HIS A 1 88 ? -2.059 1.880 -7.084 1.00 96.44 88 HIS A N 1
ATOM 689 C CA . HIS A 1 88 ? -3.397 1.564 -6.597 1.00 96.44 88 HIS A CA 1
ATOM 690 C C . HIS A 1 88 ? -4.007 2.778 -5.907 1.00 96.44 88 HIS A C 1
ATOM 692 O O . HIS A 1 88 ? -3.333 3.472 -5.145 1.00 96.44 88 HIS A O 1
ATOM 698 N N . ASN A 1 89 ? -5.273 3.055 -6.226 1.00 94.75 89 ASN A N 1
ATOM 699 C CA . ASN A 1 89 ? -6.004 4.216 -5.731 1.00 94.75 89 ASN A CA 1
ATOM 700 C C . ASN A 1 89 ? -6.771 3.855 -4.454 1.00 94.75 89 ASN A C 1
ATOM 702 O O . ASN A 1 89 ? -7.583 2.924 -4.470 1.00 94.75 89 ASN A O 1
ATOM 706 N N . PHE A 1 90 ? -6.544 4.628 -3.395 1.00 94.06 90 PHE A N 1
ATOM 707 C CA . PHE A 1 90 ? -7.171 4.501 -2.078 1.00 94.06 90 PHE A CA 1
ATOM 708 C C . PHE A 1 90 ? -7.960 5.755 -1.673 1.00 94.06 90 PHE A C 1
ATOM 710 O O . PHE A 1 90 ? -8.674 5.736 -0.664 1.00 94.06 90 PHE A O 1
ATOM 717 N N . CYS A 1 91 ? -7.866 6.853 -2.433 1.00 89.81 91 CYS A N 1
ATOM 718 C CA . CYS A 1 91 ? -8.673 8.040 -2.168 1.00 89.81 91 CYS A CA 1
ATOM 719 C C . CYS A 1 91 ? -10.079 7.881 -2.754 1.00 89.81 91 CYS A C 1
ATOM 721 O O . CYS A 1 91 ? -10.258 7.270 -3.805 1.00 89.81 91 CYS A O 1
ATOM 723 N N . GLY A 1 92 ? -11.085 8.431 -2.071 1.00 87.44 92 GLY A N 1
ATOM 724 C CA . GLY A 1 92 ? -12.463 8.485 -2.581 1.00 87.44 92 GLY A CA 1
ATOM 725 C C . GLY A 1 92 ? -12.711 9.637 -3.562 1.00 87.44 92 GLY A C 1
ATOM 726 O O . GLY A 1 92 ? -13.756 9.683 -4.200 1.00 87.44 92 GLY A O 1
ATOM 727 N N . ASP A 1 93 ? -11.749 10.551 -3.683 1.00 91.12 93 ASP A N 1
ATOM 728 C CA . ASP A 1 93 ? -11.832 11.735 -4.532 1.00 91.12 93 ASP A CA 1
ATOM 729 C C . ASP A 1 93 ? -11.312 11.458 -5.951 1.00 91.12 93 ASP A C 1
ATOM 731 O O . ASP A 1 93 ? -10.620 10.470 -6.214 1.00 91.12 93 ASP A O 1
ATOM 735 N N . LYS A 1 94 ? -11.566 12.403 -6.864 1.00 94.75 94 LYS A N 1
ATOM 736 C CA . LYS A 1 94 ? -10.936 12.430 -8.189 1.00 94.75 94 LYS A CA 1
ATOM 737 C C . LYS A 1 94 ? -9.413 12.454 -8.050 1.00 94.75 94 LYS A C 1
ATOM 739 O O . LYS A 1 94 ? -8.877 13.363 -7.425 1.00 94.75 94 LYS A O 1
ATOM 744 N N . LEU A 1 95 ? -8.730 11.520 -8.703 1.00 97.06 95 LEU A N 1
ATOM 745 C CA . LEU A 1 95 ? -7.272 11.434 -8.711 1.00 97.06 95 LEU A CA 1
ATOM 746 C C . LEU A 1 95 ? -6.709 11.700 -10.107 1.00 97.06 95 LEU A C 1
ATOM 748 O O . LEU A 1 95 ? -7.237 11.203 -11.100 1.00 97.06 95 LEU A O 1
ATOM 752 N N . VAL A 1 96 ? -5.614 12.451 -10.182 1.00 97.69 96 VAL A N 1
ATOM 753 C CA . VAL A 1 96 ? -4.825 12.663 -11.399 1.00 97.69 96 VAL A CA 1
ATOM 754 C C . VAL A 1 96 ? -3.365 12.371 -11.085 1.00 97.69 96 VAL A C 1
ATOM 756 O O . VAL A 1 96 ? -2.779 12.994 -10.205 1.00 97.69 96 VAL A O 1
ATOM 759 N N . MET A 1 97 ? -2.769 11.451 -11.837 1.00 98.12 97 MET A N 1
ATOM 760 C CA . MET A 1 97 ? -1.344 11.159 -11.773 1.00 98.12 97 MET A CA 1
ATOM 761 C C . MET A 1 97 ? -0.644 11.633 -13.039 1.00 98.12 97 MET A C 1
ATOM 763 O O . MET A 1 97 ? -1.094 11.373 -14.165 1.00 98.12 97 MET A O 1
ATOM 767 N N . LYS A 1 98 ? 0.484 12.305 -12.842 1.00 98.06 98 LYS A N 1
ATOM 768 C CA . LYS A 1 98 ? 1.321 12.856 -13.900 1.00 98.06 98 LYS A CA 1
ATOM 769 C C . LYS A 1 98 ? 2.725 12.283 -13.846 1.00 98.06 98 LYS A C 1
ATOM 771 O O . LYS A 1 98 ? 3.199 11.852 -12.798 1.00 98.06 98 LYS A O 1
ATOM 776 N N . ARG A 1 99 ? 3.385 12.328 -14.998 1.00 96.12 99 ARG A N 1
ATOM 777 C CA . ARG A 1 99 ? 4.824 12.130 -15.145 1.00 96.12 99 ARG A CA 1
ATOM 778 C C . ARG A 1 99 ? 5.367 13.222 -16.058 1.00 96.12 99 ARG A C 1
ATOM 780 O O . ARG A 1 99 ? 5.105 13.213 -17.265 1.00 96.12 99 ARG A O 1
ATOM 787 N N . GLY A 1 100 ? 6.075 14.188 -15.476 1.00 92.88 100 GLY A N 1
ATOM 788 C CA . GLY A 1 100 ? 6.368 15.454 -16.149 1.00 92.88 100 GLY A CA 1
ATOM 789 C C . GLY A 1 100 ? 5.075 16.165 -16.566 1.00 92.88 100 GLY A C 1
ATOM 790 O O . GLY A 1 100 ? 4.133 16.273 -15.787 1.00 92.88 100 GLY A O 1
ATOM 791 N N . THR A 1 101 ? 4.986 16.608 -17.820 1.00 93.56 101 THR A N 1
ATOM 792 C CA . THR A 1 101 ? 3.790 17.295 -18.346 1.00 93.56 101 THR A CA 1
ATOM 793 C C . THR A 1 101 ? 2.646 16.353 -18.735 1.00 93.56 101 THR A C 1
ATOM 795 O O . THR A 1 101 ? 1.534 16.813 -18.999 1.00 93.56 101 THR A O 1
ATOM 798 N N . ASN A 1 102 ? 2.884 15.039 -18.772 1.00 95.81 102 ASN A N 1
ATOM 799 C CA . ASN A 1 102 ? 1.906 14.067 -19.250 1.00 95.81 102 ASN A CA 1
ATOM 800 C C . ASN A 1 102 ? 1.022 13.568 -18.108 1.00 95.81 102 ASN A C 1
ATOM 802 O O . ASN A 1 102 ? 1.521 13.103 -17.085 1.00 95.81 102 ASN A O 1
ATOM 806 N N . THR A 1 103 ? -0.294 13.588 -18.315 1.00 97.38 103 THR A N 1
ATOM 807 C CA . THR A 1 103 ? -1.231 12.851 -17.456 1.00 97.38 103 THR A CA 1
ATOM 808 C C . THR A 1 103 ? -1.243 11.392 -17.886 1.00 97.38 103 THR A C 1
ATOM 810 O O . THR A 1 103 ? -1.537 11.101 -19.043 1.00 97.38 103 THR A O 1
ATOM 813 N N . ILE A 1 104 ? -0.926 10.484 -16.965 1.00 96.81 104 ILE A N 1
ATOM 814 C CA . ILE A 1 104 ? -0.778 9.054 -17.273 1.00 96.81 104 ILE A CA 1
ATOM 815 C C . ILE A 1 104 ? -1.889 8.198 -16.666 1.00 96.81 104 ILE A C 1
ATOM 817 O O . ILE A 1 104 ? -2.174 7.117 -17.172 1.00 96.81 104 ILE A O 1
ATOM 821 N N . TRP A 1 105 ? -2.545 8.674 -15.605 1.00 97.88 105 TRP A N 1
ATOM 822 C CA . TRP A 1 105 ? -3.596 7.919 -14.933 1.00 97.88 105 TRP A CA 1
ATOM 823 C C . TRP A 1 105 ? -4.601 8.847 -14.244 1.00 97.88 105 TRP A C 1
ATOM 825 O O . TRP A 1 105 ? -4.259 9.883 -13.675 1.00 97.88 105 TRP A O 1
ATOM 835 N N . THR A 1 106 ? -5.879 8.515 -14.370 1.00 97.25 106 THR A N 1
ATOM 836 C CA . THR A 1 106 ? -7.026 9.232 -13.806 1.00 97.25 106 THR A CA 1
ATOM 837 C C . THR A 1 106 ? -8.117 8.189 -13.549 1.00 97.25 106 THR A C 1
ATOM 839 O O . THR A 1 106 ? -9.020 8.049 -14.385 1.00 97.25 106 THR A O 1
ATOM 842 N N . PRO A 1 107 ? -7.992 7.392 -12.474 1.00 95.50 107 PRO A N 1
ATOM 843 C CA . PRO A 1 107 ? -8.872 6.257 -12.226 1.00 95.50 107 PRO A CA 1
ATOM 844 C C . PRO A 1 107 ? -10.330 6.715 -12.136 1.00 95.50 107 PRO A C 1
ATOM 846 O O . PRO A 1 107 ? -10.624 7.780 -11.592 1.00 95.50 107 PRO A O 1
ATOM 849 N N . ALA A 1 108 ? -11.240 5.917 -12.694 1.00 91.50 108 ALA A N 1
ATOM 850 C CA . ALA A 1 108 ? -12.674 6.203 -12.630 1.00 91.50 108 ALA A CA 1
ATOM 851 C C . ALA A 1 108 ? -13.266 5.946 -11.235 1.00 91.50 108 ALA A C 1
ATOM 853 O O . ALA A 1 108 ? -14.262 6.559 -10.865 1.00 91.50 108 ALA A O 1
ATOM 854 N N . GLU A 1 109 ? -12.646 5.049 -10.469 1.00 90.00 109 GLU A N 1
ATOM 855 C CA . GLU A 1 109 ? -13.101 4.627 -9.149 1.00 90.00 109 GLU A CA 1
ATOM 856 C C . GLU A 1 109 ? -11.916 4.316 -8.223 1.00 90.00 109 GLU A C 1
ATOM 858 O O . GLU A 1 109 ? -10.753 4.282 -8.639 1.00 90.00 109 GLU A O 1
ATOM 863 N N . THR A 1 110 ? -12.215 4.109 -6.944 1.00 91.19 110 THR A N 1
ATOM 864 C CA . THR A 1 110 ? -11.239 3.706 -5.930 1.00 91.19 110 THR A CA 1
ATOM 865 C C . THR A 1 110 ? -11.286 2.203 -5.697 1.00 91.19 110 THR A C 1
ATOM 867 O O . THR A 1 110 ? -12.347 1.584 -5.789 1.00 91.19 110 THR A O 1
ATOM 870 N N . SER A 1 111 ? -10.137 1.606 -5.380 1.00 84.25 111 SER A N 1
ATOM 871 C CA . SER A 1 111 ? -10.057 0.170 -5.084 1.00 84.25 111 SER A CA 1
ATOM 872 C C . SER A 1 111 ? -10.550 -0.176 -3.676 1.00 84.25 111 SER A C 1
ATOM 874 O O . SER A 1 111 ? -10.799 -1.345 -3.370 1.00 84.25 111 SER A O 1
ATOM 876 N N . THR A 1 112 ? -10.725 0.841 -2.827 1.00 92.31 112 THR A N 1
ATOM 877 C CA . THR A 1 112 ? -11.039 0.676 -1.411 1.00 92.31 112 THR A CA 1
ATOM 878 C C . THR A 1 112 ? -12.442 1.138 -1.077 1.00 92.31 112 THR A C 1
ATOM 880 O O . THR A 1 112 ? -12.824 2.281 -1.309 1.00 92.31 112 THR A O 1
ATOM 883 N N . LYS A 1 113 ? -13.181 0.259 -0.401 1.00 93.94 113 LYS A N 1
ATOM 884 C CA . LYS A 1 113 ? -14.439 0.597 0.262 1.00 93.94 113 LYS A CA 1
ATOM 885 C C . LYS A 1 113 ? -14.227 0.552 1.768 1.00 93.94 113 LYS A C 1
ATOM 887 O O . LYS A 1 113 ? -13.817 -0.475 2.303 1.00 93.94 113 LYS A O 1
ATOM 892 N N . TRP A 1 114 ? -14.499 1.671 2.431 1.00 95.50 114 TRP A N 1
ATOM 893 C CA . TRP A 1 114 ? -14.371 1.785 3.880 1.00 95.50 114 TRP A CA 1
ATOM 894 C C . TRP A 1 114 ? -15.569 1.156 4.582 1.00 95.50 114 TRP A C 1
ATOM 896 O O . TRP A 1 114 ? -16.717 1.451 4.253 1.00 95.50 114 TRP A O 1
ATOM 906 N N . GLN A 1 115 ? -15.292 0.308 5.566 1.00 96.75 115 GLN A N 1
ATOM 907 C CA . GLN A 1 115 ? -16.289 -0.405 6.355 1.00 96.75 115 GLN A CA 1
ATOM 908 C C . GLN A 1 115 ? -16.044 -0.165 7.839 1.00 96.75 115 GLN A C 1
ATOM 910 O O . GLN A 1 115 ? -14.902 -0.152 8.302 1.00 96.75 115 GLN A O 1
ATOM 915 N N . LYS A 1 116 ? -17.119 0.010 8.610 1.00 96.12 116 LYS A N 1
ATOM 916 C CA . LYS A 1 116 ? -17.024 0.018 10.071 1.00 96.12 116 LYS A CA 1
ATOM 917 C C . LYS A 1 116 ? -16.564 -1.365 10.536 1.00 96.12 116 LYS A C 1
ATOM 919 O O . LYS A 1 116 ? -17.103 -2.372 10.084 1.00 96.12 116 LYS A O 1
ATOM 924 N N . LEU A 1 117 ? -15.597 -1.411 11.447 1.00 96.44 117 LEU A N 1
ATOM 925 C CA . LEU A 1 117 ? -15.201 -2.654 12.097 1.00 96.44 117 LEU A CA 1
ATOM 926 C C . LEU A 1 117 ? -16.045 -2.832 13.357 1.00 96.44 117 LEU A C 1
ATOM 928 O O . LEU A 1 117 ? -15.862 -2.097 14.331 1.00 96.44 117 LEU A O 1
ATOM 932 N N . ASP A 1 118 ? -16.986 -3.774 13.329 1.00 91.19 118 ASP A N 1
ATOM 933 C CA . ASP A 1 118 ? -17.829 -4.057 14.487 1.00 91.19 118 ASP A CA 1
ATOM 934 C C . ASP A 1 118 ? -17.053 -4.897 15.504 1.00 91.19 118 ASP A C 1
ATOM 936 O O . ASP A 1 118 ? -16.899 -6.110 15.382 1.00 91.19 118 ASP A O 1
ATOM 940 N N . THR A 1 119 ? -16.469 -4.214 16.481 1.00 90.75 119 THR A N 1
ATOM 941 C CA . THR A 1 119 ? -15.705 -4.822 17.564 1.00 90.75 119 THR A CA 1
ATOM 942 C C . THR A 1 119 ? -16.180 -4.257 18.892 1.00 90.75 119 THR A C 1
ATOM 944 O O . THR A 1 119 ? -16.451 -3.062 19.022 1.00 90.75 119 THR A O 1
ATOM 947 N N . SER A 1 120 ? -16.248 -5.116 19.907 1.00 87.81 120 SER A N 1
ATOM 948 C CA . SER A 1 120 ? -16.532 -4.703 21.283 1.00 87.81 120 SER A CA 1
ATOM 949 C C . SER A 1 120 ? -15.383 -3.894 21.899 1.00 87.81 120 SER A C 1
ATOM 951 O O . SER A 1 120 ? -15.572 -3.194 22.897 1.00 87.81 120 SER A O 1
ATOM 953 N N . GLU A 1 121 ? -14.188 -3.959 21.304 1.00 89.38 121 GLU A N 1
ATOM 954 C CA . GLU A 1 121 ? -13.007 -3.244 21.766 1.00 89.38 121 GLU A CA 1
ATOM 955 C C . GLU A 1 121 ? -13.035 -1.770 21.334 1.00 89.38 121 GLU A C 1
ATOM 957 O O . GLU A 1 121 ? -12.813 -1.425 20.171 1.00 89.38 121 GLU A O 1
ATOM 962 N N . LYS A 1 122 ? -13.259 -0.872 22.298 1.00 93.62 122 LYS A N 1
ATOM 963 C CA . LYS A 1 122 ? -13.160 0.575 22.067 1.00 93.62 122 LYS A CA 1
ATOM 964 C C . LYS A 1 122 ? -11.715 0.972 21.724 1.00 93.62 122 LYS A C 1
ATOM 966 O O . LYS A 1 122 ? -10.785 0.447 22.350 1.00 93.62 122 LYS A O 1
ATOM 971 N N . PRO A 1 123 ? -11.499 1.931 20.802 1.00 97.31 123 PRO A N 1
ATOM 972 C CA . PRO A 1 123 ? -10.164 2.459 20.553 1.00 97.31 123 PRO A CA 1
ATOM 973 C C . PRO A 1 123 ? -9.517 2.999 21.832 1.00 97.31 123 PRO A C 1
ATOM 975 O O . PRO A 1 123 ? -10.125 3.753 22.594 1.00 97.31 123 PRO A O 1
ATOM 978 N N . ALA A 1 124 ? -8.271 2.607 22.070 1.00 97.38 124 ALA A N 1
ATOM 979 C CA . ALA A 1 124 ? -7.515 2.989 23.248 1.00 97.38 124 ALA A CA 1
ATOM 980 C C . ALA A 1 124 ? -7.172 4.485 23.237 1.00 97.38 124 ALA A C 1
ATOM 982 O O . ALA A 1 124 ? -7.033 5.124 22.189 1.00 97.38 124 ALA A O 1
ATOM 983 N N . ALA A 1 125 ? -6.973 5.046 24.431 1.00 95.19 125 ALA A N 1
ATOM 984 C CA . ALA A 1 125 ? -6.735 6.477 24.605 1.00 95.19 125 ALA A CA 1
ATOM 985 C C . ALA A 1 125 ? -5.404 6.954 23.996 1.00 95.19 125 ALA A C 1
ATOM 987 O O . ALA A 1 125 ? -5.327 8.067 23.474 1.00 95.19 125 ALA A O 1
ATOM 988 N N . THR A 1 126 ? -4.357 6.121 24.020 1.00 96.88 126 THR A N 1
ATOM 989 C CA . THR A 1 126 ? -3.011 6.517 23.581 1.00 96.88 126 THR A CA 1
ATOM 990 C C . THR A 1 126 ? -2.618 5.871 22.248 1.00 96.88 126 THR A C 1
ATOM 992 O O . THR A 1 126 ? -3.002 4.727 21.985 1.00 96.88 126 THR A O 1
ATOM 995 N N . PRO A 1 127 ? -1.807 6.552 21.412 1.00 97.25 127 PRO A N 1
ATOM 996 C CA . PRO A 1 127 ? -1.339 5.977 20.154 1.00 97.25 127 PRO A CA 1
ATOM 997 C C . PRO A 1 127 ? -0.605 4.629 20.317 1.00 97.25 127 PRO A C 1
ATOM 999 O O . PRO A 1 127 ? -0.895 3.704 19.557 1.00 97.25 127 PRO A O 1
ATOM 1002 N N . PRO A 1 128 ? 0.318 4.428 21.281 1.00 98.06 128 PRO A N 1
ATOM 1003 C CA . PRO A 1 128 ? 0.979 3.130 21.435 1.00 98.06 128 PRO A CA 1
ATOM 1004 C C . PRO A 1 128 ? 0.006 1.979 21.724 1.00 98.06 128 PRO A C 1
ATOM 1006 O O . PRO A 1 128 ? 0.151 0.903 21.150 1.00 98.06 128 PRO A O 1
ATOM 1009 N N . LEU A 1 129 ? -1.020 2.212 22.551 1.00 98.12 129 LEU A N 1
ATOM 1010 C CA . LEU A 1 129 ? -2.035 1.198 22.845 1.00 98.12 129 LEU A CA 1
ATOM 1011 C C . LEU A 1 129 ? -2.930 0.924 21.633 1.00 98.12 129 LEU A C 1
ATOM 1013 O O . LEU A 1 129 ? -3.204 -0.237 21.342 1.00 98.12 129 LEU A O 1
ATOM 1017 N N . ARG A 1 130 ? -3.307 1.954 20.866 1.00 98.31 130 ARG A N 1
ATOM 1018 C CA . ARG A 1 130 ? -4.038 1.769 19.602 1.00 98.31 130 ARG A CA 1
ATOM 1019 C C . ARG A 1 130 ? -3.264 0.931 18.593 1.00 98.31 130 ARG A C 1
ATOM 1021 O O . ARG A 1 130 ? -3.871 0.125 17.903 1.00 98.31 130 ARG A O 1
ATOM 1028 N N . LEU A 1 131 ? -1.937 1.049 18.533 1.00 98.50 131 LEU A N 1
ATOM 1029 C CA . LEU A 1 131 ? -1.122 0.185 17.672 1.00 98.50 131 LEU A CA 1
ATOM 1030 C C . LEU A 1 131 ? -1.193 -1.290 18.091 1.00 98.50 131 LEU A C 1
ATOM 1032 O O . LEU A 1 131 ? -1.265 -2.164 17.230 1.00 98.50 131 LEU A O 1
ATOM 1036 N N . VAL A 1 132 ? -1.208 -1.577 19.396 1.00 98.31 132 VAL A N 1
ATOM 1037 C CA . VAL A 1 132 ? -1.412 -2.948 19.892 1.00 98.31 132 VAL A CA 1
ATOM 1038 C C . VAL A 1 132 ? -2.782 -3.478 19.461 1.00 98.31 132 VAL A C 1
ATOM 1040 O O . VAL A 1 132 ? -2.869 -4.615 19.003 1.00 98.31 132 VAL A O 1
ATOM 1043 N N . GLN A 1 133 ? -3.828 -2.651 19.542 1.00 98.31 133 GLN A N 1
ATOM 1044 C CA . GLN A 1 133 ? -5.168 -3.018 19.072 1.00 98.31 133 GLN A CA 1
ATOM 1045 C C . GLN A 1 133 ? -5.191 -3.257 17.562 1.00 98.31 133 GLN A C 1
ATOM 1047 O O . GLN A 1 133 ? -5.645 -4.306 17.128 1.00 98.31 133 GLN A O 1
ATOM 1052 N N . MET A 1 134 ? -4.632 -2.346 16.761 1.00 98.56 134 MET A N 1
ATOM 1053 C CA . MET A 1 134 ? -4.572 -2.484 15.302 1.00 98.56 134 MET A CA 1
ATOM 1054 C C . MET A 1 134 ? -3.902 -3.790 14.866 1.00 98.56 134 MET A C 1
ATOM 1056 O O . MET A 1 134 ? -4.398 -4.439 13.953 1.00 98.56 134 MET A O 1
ATOM 1060 N N . ARG A 1 135 ? -2.824 -4.216 15.540 1.00 98.50 135 ARG A N 1
ATOM 1061 C CA . ARG A 1 135 ? -2.170 -5.507 15.260 1.00 98.50 135 ARG A CA 1
ATOM 1062 C C . ARG A 1 135 ? -3.105 -6.692 15.500 1.00 98.50 135 ARG A C 1
ATOM 1064 O O . ARG A 1 135 ? -3.273 -7.514 14.609 1.00 98.50 135 ARG A O 1
ATOM 1071 N N . ARG A 1 136 ? -3.766 -6.728 16.660 1.00 97.56 136 ARG A N 1
ATOM 1072 C CA . ARG A 1 136 ? -4.743 -7.779 17.000 1.00 97.56 136 ARG A CA 1
ATOM 1073 C C . ARG A 1 136 ? -5.942 -7.783 16.056 1.00 97.56 136 ARG A C 1
ATOM 1075 O O . ARG A 1 136 ? -6.455 -8.840 15.722 1.00 97.56 136 ARG A O 1
ATOM 1082 N N . LEU A 1 137 ? -6.407 -6.604 15.641 1.00 97.94 137 LEU A N 1
ATOM 1083 C CA . LEU A 1 137 ? -7.514 -6.469 14.696 1.00 97.94 137 LEU A CA 1
ATOM 1084 C C . LEU A 1 137 ? -7.106 -6.945 13.296 1.00 97.94 137 LEU A C 1
ATOM 1086 O O . LEU A 1 137 ? -7.884 -7.647 12.665 1.00 97.94 137 LEU A O 1
ATOM 1090 N N . ALA A 1 138 ? -5.893 -6.624 12.835 1.00 98.25 138 ALA A N 1
ATOM 1091 C CA . ALA A 1 138 ? -5.365 -7.114 11.561 1.00 98.25 138 ALA A CA 1
ATOM 1092 C C . ALA A 1 138 ? -5.244 -8.650 11.536 1.00 98.25 138 ALA A C 1
ATOM 1094 O O . ALA A 1 138 ? -5.574 -9.277 10.536 1.00 98.25 138 ALA A O 1
ATOM 1095 N N . GLU A 1 139 ? -4.844 -9.273 12.647 1.00 97.38 139 GLU A N 1
ATOM 1096 C CA . GLU A 1 139 ? -4.730 -10.737 12.772 1.00 97.38 139 GLU A CA 1
ATOM 1097 C C . GLU A 1 139 ? -6.062 -11.487 12.598 1.00 97.38 139 GLU A C 1
ATOM 1099 O O . GLU A 1 139 ? -6.044 -12.674 12.284 1.00 97.38 139 GLU A O 1
ATOM 1104 N N . LYS A 1 140 ? -7.211 -10.815 12.756 1.00 97.44 140 LYS A N 1
ATOM 1105 C CA . LYS A 1 140 ? -8.532 -11.424 12.522 1.00 97.44 140 LYS A CA 1
ATOM 1106 C C . LYS A 1 140 ? -8.865 -11.621 11.046 1.00 97.44 140 LYS A C 1
ATOM 1108 O O . LYS A 1 140 ? -9.800 -12.353 10.725 1.00 97.44 140 LYS A O 1
ATOM 1113 N N . PHE A 1 141 ? -8.149 -10.938 10.156 1.00 98.38 141 PHE A N 1
ATOM 1114 C CA . PHE A 1 141 ? -8.382 -11.063 8.728 1.00 98.38 141 PHE A CA 1
ATOM 1115 C C . PHE A 1 141 ? -7.468 -12.120 8.119 1.00 98.38 141 PHE A C 1
ATOM 1117 O O . PHE A 1 141 ? -6.256 -12.130 8.354 1.00 98.38 141 PHE A O 1
ATOM 1124 N N . THR A 1 142 ? -8.038 -12.945 7.251 1.00 98.19 142 THR A N 1
ATOM 1125 C CA . THR A 1 142 ? -7.287 -13.792 6.323 1.00 98.19 142 THR A CA 1
ATOM 1126 C C . THR A 1 142 ? -7.430 -13.230 4.918 1.00 98.19 142 THR A C 1
ATOM 1128 O O . THR A 1 142 ? -8.475 -12.682 4.567 1.00 98.19 142 THR A O 1
ATOM 1131 N N . VAL A 1 143 ? -6.368 -13.324 4.119 1.00 97.94 143 VAL A N 1
ATOM 1132 C CA . VAL A 1 143 ? -6.389 -12.884 2.722 1.00 97.94 143 VAL A CA 1
ATOM 1133 C C . VAL A 1 143 ? -5.849 -14.003 1.849 1.00 97.94 143 VAL A C 1
ATOM 1135 O O . VAL A 1 143 ? -4.839 -14.620 2.182 1.00 97.94 143 VAL A O 1
ATOM 1138 N N . GLU A 1 144 ? -6.550 -14.271 0.761 1.00 96.12 144 GLU A N 1
ATOM 1139 C CA . GLU A 1 144 ? -6.250 -15.301 -0.225 1.00 96.12 144 GLU A CA 1
ATOM 1140 C C . GLU A 1 144 ? -5.977 -14.639 -1.581 1.00 96.12 144 GLU A C 1
ATOM 1142 O O . GLU A 1 144 ? -6.623 -13.646 -1.935 1.00 96.12 144 GLU A O 1
ATOM 1147 N N . ASP A 1 145 ? -5.033 -15.210 -2.324 1.00 92.62 145 ASP A N 1
ATOM 1148 C CA . ASP A 1 145 ? -4.636 -14.799 -3.670 1.00 92.62 145 ASP A CA 1
ATOM 1149 C C . ASP A 1 145 ? -4.681 -15.989 -4.638 1.00 92.62 145 ASP A C 1
ATOM 1151 O O . ASP A 1 145 ? -4.104 -17.050 -4.380 1.00 92.62 145 ASP A O 1
ATOM 1155 N N . GLU A 1 146 ? -5.348 -15.803 -5.775 1.00 88.81 146 GLU A N 1
ATOM 1156 C CA . GLU A 1 146 ? -5.351 -16.737 -6.907 1.00 88.81 146 GLU A CA 1
ATOM 1157 C C . GLU A 1 146 ? -4.143 -16.496 -7.834 1.00 88.81 146 GLU A C 1
ATOM 1159 O O . GLU A 1 146 ? -4.280 -16.323 -9.051 1.00 88.81 146 GLU A O 1
ATOM 1164 N N . PHE A 1 147 ? -2.945 -16.467 -7.249 1.00 80.19 147 PHE A N 1
ATOM 1165 C CA . PHE A 1 147 ? -1.686 -16.291 -7.966 1.00 80.19 147 PHE A CA 1
ATOM 1166 C C . PHE A 1 147 ? -1.412 -17.464 -8.922 1.00 80.19 147 PHE A C 1
ATOM 1168 O O . PHE A 1 147 ? -1.526 -18.633 -8.555 1.00 80.19 147 PHE A O 1
ATOM 1175 N N . GLY A 1 148 ? -0.964 -17.151 -10.142 1.00 68.19 148 GLY A N 1
ATOM 1176 C CA . GLY A 1 148 ? -0.522 -18.139 -11.133 1.00 68.19 148 GLY A CA 1
ATOM 1177 C C . GLY A 1 148 ? -1.410 -18.241 -12.377 1.00 68.19 148 GLY A C 1
ATOM 1178 O O . GLY A 1 148 ? -2.466 -17.621 -12.494 1.00 68.19 148 GLY A O 1
ATOM 1179 N N . TRP A 1 149 ? -0.937 -18.987 -13.379 1.00 59.53 149 TRP A N 1
ATOM 1180 C CA . TRP A 1 149 ? -1.605 -19.094 -14.687 1.00 59.53 149 TRP A CA 1
ATOM 1181 C C . TRP A 1 149 ? -2.680 -20.180 -14.743 1.00 59.53 149 TRP A C 1
ATOM 1183 O O . TRP A 1 149 ? -3.589 -20.082 -15.565 1.00 59.53 149 TRP A O 1
ATOM 1193 N N . ASP A 1 150 ? -2.584 -21.204 -13.896 1.00 63.44 150 ASP A N 1
ATOM 1194 C CA . ASP A 1 150 ? -3.522 -22.326 -13.870 1.00 63.44 150 ASP A CA 1
ATOM 1195 C C . ASP A 1 150 ? -4.654 -22.156 -12.845 1.00 63.44 150 ASP A C 1
ATOM 1197 O O . ASP A 1 150 ? -5.641 -22.885 -12.934 1.00 63.44 150 ASP A O 1
ATOM 1201 N N . LYS A 1 151 ? -4.548 -21.170 -11.936 1.00 65.94 151 LYS A N 1
ATOM 1202 C CA . LYS A 1 151 ? -5.555 -20.799 -10.921 1.00 65.94 151 LYS A CA 1
ATOM 1203 C C . LYS A 1 151 ? -6.014 -21.974 -10.048 1.00 65.94 151 LYS A C 1
ATOM 1205 O O . LYS A 1 151 ? -7.148 -21.998 -9.576 1.00 65.94 151 LYS A O 1
ATOM 1210 N N . LYS A 1 152 ? -5.164 -22.992 -9.881 1.00 60.03 152 LYS A N 1
ATOM 1211 C CA . LYS A 1 152 ? -5.536 -24.230 -9.175 1.00 60.03 152 LYS A CA 1
ATOM 1212 C C . LYS A 1 152 ? -5.350 -24.146 -7.665 1.00 60.03 152 LYS A C 1
ATOM 1214 O O . LYS A 1 152 ? -5.956 -24.944 -6.955 1.00 60.03 152 LYS A O 1
ATOM 1219 N N . GLU A 1 153 ? -4.545 -23.202 -7.183 1.00 70.12 153 GLU A N 1
ATOM 1220 C CA . GLU A 1 153 ? -4.205 -23.074 -5.768 1.00 70.12 153 GLU A CA 1
ATOM 1221 C C . GLU A 1 153 ? -4.560 -21.678 -5.244 1.00 70.12 153 GLU A C 1
ATOM 1223 O O . GLU A 1 153 ? -4.125 -20.662 -5.784 1.00 70.12 153 GLU A O 1
ATOM 1228 N N . LEU A 1 154 ? -5.364 -21.641 -4.177 1.00 81.56 154 LEU A N 1
ATOM 1229 C CA . LEU A 1 154 ? -5.596 -20.438 -3.382 1.00 81.56 154 LEU A CA 1
ATOM 1230 C C . LEU A 1 154 ? -4.431 -20.280 -2.407 1.00 81.56 154 LEU A C 1
ATOM 1232 O O . LEU A 1 154 ? -4.240 -21.113 -1.518 1.00 81.56 154 LEU A O 1
ATOM 1236 N N . ASN A 1 155 ? -3.658 -19.211 -2.561 1.00 89.06 155 ASN A N 1
ATOM 1237 C CA . ASN A 1 155 ? -2.527 -18.922 -1.694 1.00 89.06 155 ASN A CA 1
ATOM 1238 C C . ASN A 1 155 ? -2.998 -18.075 -0.516 1.00 89.06 155 ASN A C 1
ATOM 1240 O O . ASN A 1 155 ? -3.382 -16.920 -0.690 1.00 89.06 155 ASN A O 1
ATOM 1244 N N . GLN A 1 156 ? -2.943 -18.623 0.697 1.00 93.81 156 GLN A N 1
ATOM 1245 C CA . GLN A 1 156 ? -3.172 -17.820 1.893 1.00 93.81 156 GLN A CA 1
ATOM 1246 C C . GLN A 1 156 ? -1.964 -16.910 2.143 1.00 93.81 156 GLN A C 1
ATOM 1248 O O . GLN A 1 156 ? -0.842 -17.371 2.364 1.00 93.81 156 GLN A O 1
ATOM 1253 N N . LEU A 1 157 ? -2.205 -15.604 2.129 1.00 96.12 157 LEU A N 1
ATOM 1254 C CA . LEU A 1 157 ? -1.177 -14.587 2.275 1.00 96.12 157 LEU A CA 1
ATOM 1255 C C . LEU A 1 157 ? -0.739 -14.424 3.730 1.00 96.12 157 L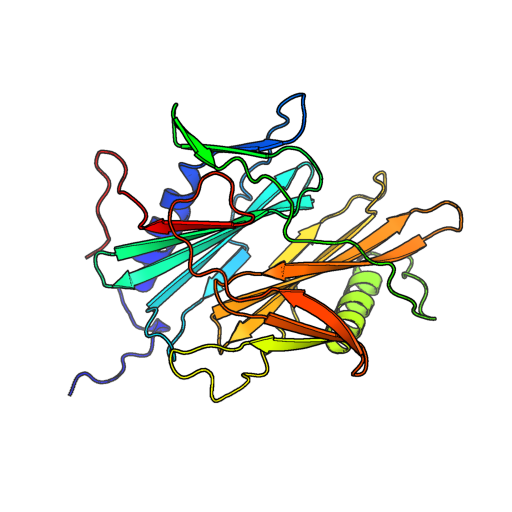EU A C 1
ATOM 1257 O O . LEU A 1 157 ? -1.533 -14.491 4.673 1.00 96.12 157 LEU A O 1
ATOM 1261 N N . ARG A 1 158 ? 0.546 -14.126 3.914 1.00 96.69 158 ARG A N 1
ATOM 1262 C CA . ARG A 1 158 ? 1.138 -13.866 5.226 1.00 96.69 158 ARG A CA 1
ATOM 1263 C C . ARG A 1 158 ? 0.965 -12.401 5.611 1.00 96.69 158 ARG A C 1
ATOM 1265 O O . ARG A 1 158 ? 1.443 -11.515 4.907 1.00 96.69 158 ARG A O 1
ATOM 1272 N N . LEU A 1 159 ? 0.385 -12.144 6.779 1.00 98.31 159 LEU A N 1
ATOM 1273 C CA . LEU A 1 159 ? 0.347 -10.808 7.376 1.00 98.31 159 LEU A CA 1
ATOM 1274 C C . LEU A 1 159 ? 1.749 -10.360 7.835 1.00 98.31 159 LEU A C 1
ATOM 1276 O O . LEU A 1 159 ? 2.424 -11.051 8.604 1.00 98.31 159 LEU A O 1
ATOM 1280 N N . LEU A 1 160 ? 2.166 -9.161 7.430 1.00 97.94 160 LEU A N 1
ATOM 1281 C CA . LEU A 1 160 ? 3.257 -8.425 8.068 1.00 97.94 160 LEU A CA 1
ATOM 1282 C C . LEU A 1 160 ? 2.705 -7.682 9.292 1.00 97.94 160 LEU A C 1
ATOM 1284 O O . LEU A 1 160 ? 2.064 -6.642 9.170 1.00 97.94 160 LEU A O 1
ATOM 1288 N N . THR A 1 161 ? 2.963 -8.207 10.492 1.00 94.69 161 THR A N 1
ATOM 1289 C CA . THR A 1 161 ? 2.384 -7.703 11.758 1.00 94.69 161 THR A CA 1
ATOM 1290 C C . THR A 1 161 ? 2.918 -6.335 12.198 1.00 94.69 161 THR A C 1
ATOM 1292 O O . THR A 1 161 ? 2.361 -5.687 13.088 1.00 94.69 161 THR A O 1
ATOM 1295 N N . THR A 1 162 ? 4.003 -5.857 11.585 1.00 97.38 162 THR A N 1
ATOM 1296 C CA . THR A 1 162 ? 4.434 -4.461 11.717 1.00 97.38 162 THR A CA 1
ATOM 1297 C C . THR A 1 162 ? 3.849 -3.662 10.561 1.00 97.38 162 THR A C 1
ATOM 1299 O O . THR A 1 162 ? 4.120 -4.013 9.413 1.00 97.38 162 THR A O 1
ATOM 1302 N N . PRO A 1 163 ? 3.074 -2.596 10.833 1.00 98.12 163 PRO A N 1
ATOM 1303 C CA . PRO A 1 163 ? 2.539 -1.786 9.755 1.00 98.12 163 PRO A CA 1
ATOM 1304 C C . PRO A 1 163 ? 3.675 -1.106 8.994 1.00 98.12 163 PRO A C 1
ATOM 1306 O O . PRO A 1 163 ? 4.633 -0.617 9.597 1.00 98.12 163 PRO A O 1
ATOM 1309 N N . VAL A 1 164 ? 3.551 -1.062 7.672 1.00 98.00 164 VAL A N 1
ATOM 1310 C CA . VAL A 1 164 ? 4.539 -0.426 6.788 1.00 98.00 164 VAL A CA 1
ATOM 1311 C C . VAL A 1 164 ? 4.414 1.095 6.814 1.00 98.00 164 VAL A C 1
ATOM 1313 O O . VAL A 1 164 ? 5.384 1.808 6.580 1.00 98.00 164 VAL A O 1
ATOM 1316 N N . HIS A 1 165 ? 3.228 1.604 7.146 1.00 98.25 165 HIS A N 1
ATOM 1317 C CA . HIS A 1 165 ? 2.954 3.033 7.225 1.00 98.25 165 HIS A CA 1
ATOM 1318 C C . HIS A 1 165 ? 1.986 3.334 8.365 1.00 98.25 165 HIS A C 1
ATOM 1320 O O . HIS A 1 165 ? 1.060 2.560 8.612 1.00 98.25 165 HIS A O 1
ATOM 1326 N N . ARG A 1 166 ? 2.184 4.461 9.051 1.00 97.44 166 ARG A N 1
ATOM 1327 C CA . ARG A 1 166 ? 1.315 4.934 10.134 1.00 97.44 166 ARG A CA 1
ATOM 1328 C C . ARG A 1 166 ? 1.012 6.413 9.939 1.00 97.44 166 ARG A C 1
ATOM 1330 O O . ARG A 1 166 ? 1.894 7.176 9.557 1.00 97.44 166 ARG A O 1
ATOM 1337 N N . TYR A 1 167 ? -0.225 6.803 10.197 1.00 97.69 167 TYR A N 1
ATOM 1338 C CA . TYR A 1 167 ? -0.740 8.138 9.914 1.00 97.69 167 TYR A CA 1
ATOM 1339 C C . TYR A 1 167 ? -1.865 8.521 10.881 1.00 97.69 167 TYR A C 1
ATOM 1341 O O . TYR A 1 167 ? -2.153 7.796 11.831 1.00 97.69 167 TYR A O 1
ATOM 1349 N N . GLY A 1 168 ? -2.486 9.673 10.635 1.00 95.75 168 GLY A N 1
ATOM 1350 C CA . GLY A 1 168 ? -3.530 10.250 11.476 1.00 95.75 168 GLY A CA 1
ATOM 1351 C C . GLY A 1 168 ? -2.988 11.313 12.425 1.00 95.75 168 GLY A C 1
ATOM 1352 O O . GLY A 1 168 ? -1.804 11.317 12.779 1.00 95.75 168 GLY A O 1
ATOM 1353 N N . LYS A 1 169 ? -3.864 12.239 12.816 1.00 93.94 169 LYS A N 1
ATOM 1354 C CA . LYS A 1 169 ? -3.534 13.342 13.723 1.00 93.94 169 LYS A CA 1
ATOM 1355 C C . LYS A 1 169 ? -4.650 13.555 14.742 1.00 93.94 169 LYS A C 1
ATOM 1357 O O . LYS A 1 169 ? -5.818 13.421 14.386 1.00 93.94 169 LYS A O 1
ATOM 1362 N N . PRO A 1 170 ? -4.333 13.920 15.997 1.00 90.25 170 PRO A N 1
ATOM 1363 C CA . PRO A 1 170 ? -5.341 14.064 17.046 1.00 90.25 170 PRO A CA 1
ATOM 1364 C C . PRO A 1 170 ? -6.490 15.024 16.712 1.00 90.25 170 PRO A C 1
ATOM 1366 O O . PRO A 1 170 ? -7.585 14.842 17.233 1.00 90.25 170 PRO A O 1
ATOM 1369 N N . ASP A 1 171 ? -6.260 16.028 15.874 1.00 90.44 171 ASP A N 1
ATOM 1370 C CA . ASP A 1 171 ? -7.197 17.082 15.478 1.00 90.44 171 ASP A CA 1
ATOM 1371 C C . ASP A 1 171 ? -7.951 16.804 14.163 1.00 90.44 171 ASP A C 1
ATOM 1373 O O . ASP A 1 171 ? -8.863 17.548 13.816 1.00 90.44 171 ASP A O 1
ATOM 1377 N N . GLU A 1 172 ? -7.648 15.705 13.470 1.00 93.50 172 GLU A N 1
ATOM 1378 C CA . GLU A 1 172 ? -8.326 15.292 12.234 1.00 93.50 172 GLU A CA 1
ATOM 1379 C C . GLU A 1 172 ? -9.390 14.208 12.502 1.00 93.50 172 GLU A C 1
ATOM 1381 O O . GLU A 1 172 ? -9.482 13.660 13.604 1.00 93.50 172 GLU A O 1
ATOM 1386 N N . GLU A 1 173 ? -10.221 13.886 11.501 1.00 94.56 173 GLU A N 1
ATOM 1387 C CA . GLU A 1 173 ? -11.209 12.792 11.587 1.00 94.56 173 GLU A CA 1
ATOM 1388 C C . GLU A 1 173 ? -10.525 11.457 11.905 1.00 94.56 173 GLU A C 1
ATOM 1390 O O . GLU A 1 173 ? -10.943 10.737 12.813 1.00 94.56 173 GLU A O 1
ATOM 1395 N N . THR A 1 174 ? -9.452 11.145 11.174 1.00 96.69 174 THR A N 1
ATOM 1396 C CA . THR A 1 174 ? -8.619 9.968 11.425 1.00 96.69 174 THR A CA 1
ATOM 1397 C C . THR A 1 174 ? -7.541 10.328 12.435 1.00 96.69 174 THR A C 1
ATOM 1399 O O . THR A 1 174 ? -6.552 10.983 12.105 1.00 96.69 174 THR A O 1
ATOM 1402 N N . ILE A 1 175 ? -7.721 9.877 13.675 1.00 97.38 175 ILE A N 1
ATOM 1403 C CA . ILE A 1 175 ? -6.821 10.240 14.775 1.00 97.38 175 ILE A CA 1
ATOM 1404 C C . ILE A 1 175 ? -5.588 9.343 14.879 1.00 97.38 175 ILE A C 1
ATOM 1406 O O . ILE A 1 175 ? -4.615 9.691 15.547 1.00 97.38 175 ILE A O 1
ATOM 1410 N N . ASP A 1 176 ? -5.658 8.159 14.277 1.00 98.31 176 ASP A N 1
ATOM 1411 C CA . ASP A 1 176 ? -4.584 7.175 14.197 1.00 98.31 176 ASP A CA 1
ATOM 1412 C C . ASP A 1 176 ? -4.964 6.168 13.115 1.00 98.31 176 ASP A C 1
ATOM 1414 O O . ASP A 1 176 ? -6.115 5.737 13.048 1.00 98.31 176 ASP A O 1
ATOM 1418 N N . GLY A 1 177 ? -4.016 5.776 12.286 1.00 98.25 177 GLY A N 1
ATOM 1419 C CA . GLY A 1 177 ? -4.238 4.800 11.239 1.00 98.25 177 GLY A CA 1
ATOM 1420 C C . GLY A 1 177 ? -2.950 4.095 10.872 1.00 98.25 177 GLY A C 1
ATOM 1421 O O . GLY A 1 177 ? -1.852 4.617 11.076 1.00 98.25 177 GLY A O 1
ATOM 1422 N N . ALA A 1 178 ? -3.076 2.885 10.349 1.00 98.50 178 ALA A N 1
ATOM 1423 C CA . ALA A 1 178 ? -1.940 2.072 9.954 1.00 98.50 178 ALA A CA 1
ATOM 1424 C C . ALA A 1 178 ? -2.250 1.257 8.700 1.00 98.50 178 ALA A C 1
ATOM 1426 O O . ALA A 1 178 ? -3.392 0.862 8.465 1.00 98.50 178 ALA A O 1
ATOM 1427 N N . VAL A 1 179 ? -1.209 1.005 7.910 1.00 98.62 179 VAL A N 1
ATOM 1428 C CA . VAL A 1 179 ? -1.247 0.137 6.732 1.00 98.62 179 VAL A CA 1
ATOM 1429 C C . VAL A 1 179 ? -0.501 -1.150 7.047 1.00 98.62 179 VAL A C 1
ATOM 1431 O O . VAL A 1 179 ? 0.700 -1.125 7.320 1.00 98.62 179 VAL A O 1
ATOM 1434 N N . PHE A 1 180 ? -1.206 -2.269 6.983 1.00 98.75 180 PHE A N 1
ATOM 1435 C CA . PHE A 1 180 ? -0.660 -3.617 7.083 1.00 98.75 180 PHE A CA 1
ATOM 1436 C C . PHE A 1 180 ? -0.605 -4.252 5.698 1.00 98.75 180 PHE A C 1
ATOM 1438 O O . PHE A 1 180 ? -1.437 -3.957 4.844 1.00 98.75 180 PHE A O 1
ATOM 1445 N N . VAL A 1 181 ? 0.373 -5.126 5.482 1.00 98.69 181 VAL A N 1
ATOM 1446 C CA . VAL A 1 181 ? 0.578 -5.816 4.204 1.00 98.69 181 VAL A CA 1
ATOM 1447 C C . VAL A 1 181 ? 0.281 -7.297 4.378 1.00 98.69 181 VAL A C 1
ATOM 1449 O O . VAL A 1 181 ? 0.756 -7.912 5.333 1.00 98.69 181 VAL A O 1
ATOM 1452 N N . TYR A 1 182 ? -0.445 -7.861 3.421 1.00 98.31 182 TYR A N 1
ATOM 1453 C CA . TYR A 1 182 ? -0.577 -9.295 3.208 1.00 98.31 182 TYR A CA 1
ATOM 1454 C C . TYR A 1 182 ? 0.274 -9.665 2.004 1.00 98.31 182 TYR A C 1
ATOM 1456 O O . TYR A 1 182 ? 0.100 -9.100 0.924 1.00 98.31 182 TYR A O 1
ATOM 1464 N N . ALA A 1 183 ? 1.226 -10.568 2.218 1.00 96.19 183 ALA A N 1
ATOM 1465 C CA . ALA A 1 183 ? 2.264 -10.864 1.249 1.00 96.19 183 ALA A CA 1
ATOM 1466 C C . ALA A 1 183 ? 2.307 -12.339 0.851 1.00 96.19 183 ALA A C 1
ATOM 1468 O O . ALA A 1 183 ? 2.185 -13.225 1.706 1.00 96.19 183 ALA A O 1
ATOM 1469 N N . LEU A 1 184 ? 2.585 -12.591 -0.427 1.00 92.25 184 LEU A N 1
ATOM 1470 C CA . LEU A 1 184 ? 3.033 -13.889 -0.911 1.00 92.25 184 LEU A CA 1
ATOM 1471 C C . LEU A 1 184 ? 4.553 -13.954 -0.739 1.00 92.25 184 LEU A C 1
ATOM 1473 O O . LEU A 1 184 ? 5.310 -13.214 -1.364 1.00 92.25 184 LEU A O 1
ATOM 1477 N N . ALA A 1 185 ? 5.009 -14.801 0.186 1.00 86.56 185 ALA A N 1
ATOM 1478 C CA . ALA A 1 185 ? 6.356 -14.732 0.756 1.00 86.56 185 ALA A CA 1
ATOM 1479 C C . ALA A 1 185 ? 6.671 -13.333 1.332 1.00 86.56 185 ALA A C 1
ATOM 1481 O O . ALA A 1 185 ? 6.377 -13.060 2.501 1.00 86.56 185 ALA A O 1
ATOM 1482 N N . THR A 1 186 ? 7.271 -12.456 0.534 1.00 90.94 186 THR A N 1
ATOM 1483 C CA . THR A 1 186 ? 7.630 -11.069 0.876 1.00 90.94 186 THR A CA 1
ATOM 1484 C C . THR A 1 186 ? 7.038 -10.037 -0.084 1.00 90.94 186 THR A C 1
ATOM 1486 O O . THR A 1 186 ? 7.146 -8.849 0.210 1.00 90.94 186 THR A O 1
ATOM 1489 N N . ASP A 1 187 ? 6.399 -10.473 -1.170 1.00 93.19 187 ASP A N 1
ATOM 1490 C CA . ASP A 1 187 ? 5.735 -9.630 -2.167 1.00 93.19 187 ASP A CA 1
ATOM 1491 C C . ASP A 1 187 ? 4.376 -9.145 -1.654 1.00 93.19 187 ASP A C 1
ATOM 1493 O O . ASP A 1 187 ? 3.547 -9.987 -1.310 1.00 93.19 187 ASP A O 1
ATOM 1497 N N . PRO A 1 188 ? 4.127 -7.834 -1.525 1.00 96.69 188 PRO A N 1
ATOM 1498 C CA . PRO A 1 188 ? 2.812 -7.320 -1.161 1.00 96.69 188 PRO A CA 1
ATOM 1499 C C . PRO A 1 188 ? 1.763 -7.669 -2.220 1.00 96.69 188 PRO A C 1
ATOM 1501 O O . PRO A 1 188 ? 1.839 -7.186 -3.339 1.00 96.69 188 PRO A O 1
ATOM 1504 N N . GLU A 1 189 ? 0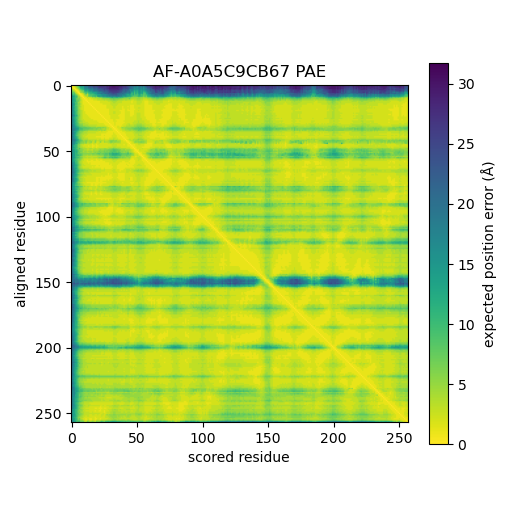.724 -8.410 -1.842 1.00 96.25 189 GLU A N 1
ATOM 1505 C CA . GLU A 1 189 ? -0.391 -8.742 -2.745 1.00 96.25 189 GLU A CA 1
ATOM 1506 C C . GLU A 1 189 ? -1.659 -7.956 -2.378 1.00 96.25 189 GLU A C 1
ATOM 1508 O O . GLU A 1 189 ? -2.453 -7.576 -3.237 1.00 96.25 189 GLU A O 1
ATOM 1513 N N . ALA A 1 190 ? -1.829 -7.621 -1.095 1.00 97.94 190 ALA A N 1
ATOM 1514 C CA . ALA A 1 190 ? -2.898 -6.754 -0.612 1.00 97.94 190 ALA A CA 1
ATOM 1515 C C . ALA A 1 190 ? -2.443 -5.903 0.577 1.00 97.94 190 ALA A C 1
ATOM 1517 O O . ALA A 1 190 ? -1.519 -6.258 1.316 1.00 97.94 190 ALA A O 1
ATOM 1518 N N . VAL A 1 191 ? -3.139 -4.792 0.802 1.00 98.44 191 VAL A N 1
ATOM 1519 C CA . VAL A 1 191 ? -2.988 -3.970 2.006 1.00 98.44 191 VAL A CA 1
ATOM 1520 C C . VAL A 1 191 ? -4.303 -3.867 2.763 1.00 98.44 191 VAL A C 1
ATOM 1522 O O . VAL A 1 191 ? -5.377 -3.760 2.171 1.00 98.44 191 VAL A O 1
ATOM 1525 N N . LEU A 1 192 ? -4.196 -3.854 4.087 1.00 98.69 192 LEU A N 1
ATOM 1526 C CA . LEU A 1 192 ? -5.268 -3.511 5.010 1.00 98.69 192 LEU A CA 1
ATOM 1527 C C . LEU A 1 192 ? -4.944 -2.161 5.636 1.00 98.69 192 LEU A C 1
ATOM 1529 O O . LEU A 1 192 ? -3.931 -2.005 6.319 1.00 98.69 192 LEU A O 1
ATOM 1533 N N . MET A 1 193 ? -5.826 -1.194 5.443 1.00 98.50 193 MET A N 1
ATOM 1534 C CA . MET A 1 193 ? -5.795 0.060 6.175 1.00 98.50 193 MET A CA 1
ATOM 1535 C C . MET A 1 193 ? -6.772 -0.027 7.341 1.00 98.50 193 MET A C 1
ATOM 1537 O O . MET A 1 193 ? -7.956 -0.290 7.141 1.00 98.50 193 MET A O 1
ATOM 1541 N N . LEU A 1 194 ? -6.273 0.206 8.550 1.00 98.38 194 LEU A N 1
ATOM 1542 C CA . LEU A 1 194 ? -7.072 0.308 9.768 1.00 98.38 194 LEU A CA 1
ATOM 1543 C C . LEU A 1 194 ? -7.004 1.738 10.278 1.00 98.38 194 LEU A C 1
ATOM 1545 O O . LEU A 1 194 ? -5.912 2.277 10.445 1.00 98.38 194 LEU A O 1
ATOM 1549 N N . GLU A 1 195 ? -8.160 2.337 10.543 1.00 98.31 195 GLU A N 1
ATOM 1550 C CA . GLU A 1 195 ? -8.273 3.718 11.004 1.00 98.31 195 GLU A CA 1
ATOM 1551 C C . GLU A 1 195 ? -9.114 3.791 12.277 1.00 98.31 195 GLU A C 1
ATOM 1553 O O . GLU A 1 195 ? -10.230 3.271 12.345 1.00 98.31 195 GLU A O 1
ATOM 1558 N N . CYS A 1 196 ? -8.579 4.474 13.285 1.00 98.25 196 CYS A N 1
ATOM 1559 C CA . CYS A 1 196 ? -9.345 4.986 14.405 1.00 98.25 196 CYS A CA 1
ATOM 1560 C C . CYS A 1 196 ? -9.899 6.351 14.010 1.00 98.25 196 CYS A C 1
ATOM 1562 O O . CYS A 1 196 ? -9.147 7.318 13.849 1.00 98.25 196 CYS A O 1
ATOM 1564 N N . VAL A 1 197 ? -11.218 6.438 13.908 1.00 97.12 197 VAL A N 1
ATOM 1565 C CA . VAL A 1 197 ? -11.911 7.644 13.462 1.00 97.12 197 VAL A CA 1
ATOM 1566 C C . VAL A 1 197 ? -12.770 8.235 14.562 1.00 97.12 197 VAL A C 1
ATOM 1568 O O . VAL A 1 197 ? -13.351 7.517 15.383 1.00 97.12 197 VAL A O 1
ATOM 1571 N N . ARG A 1 198 ? -12.856 9.562 14.572 1.00 95.44 198 ARG A N 1
ATOM 1572 C CA . ARG A 1 198 ? -13.804 10.310 15.391 1.00 95.44 198 ARG A CA 1
ATOM 1573 C C . ARG A 1 198 ? -15.144 10.379 14.666 1.00 95.44 198 ARG A C 1
ATOM 1575 O O . ARG A 1 198 ? -15.227 10.954 13.589 1.00 95.44 198 ARG A O 1
ATOM 1582 N N . GLY A 1 199 ? -16.182 9.827 15.284 1.00 89.31 199 GLY A N 1
ATOM 1583 C CA . GLY A 1 199 ? -17.572 9.992 14.866 1.00 89.31 199 GLY A CA 1
ATOM 1584 C C . GLY A 1 199 ? -18.419 10.645 15.957 1.00 89.31 199 GLY A C 1
ATOM 1585 O O . GLY A 1 199 ? -17.929 10.968 17.041 1.00 89.31 199 GLY A O 1
ATOM 1586 N N . GLU A 1 200 ? -19.714 10.799 15.686 1.00 86.75 200 GLU A N 1
ATOM 1587 C CA . GLU A 1 200 ? -20.674 11.442 16.597 1.00 86.75 200 GLU A CA 1
ATOM 1588 C C . GLU A 1 200 ? -20.765 10.744 17.963 1.00 86.75 200 GLU A C 1
ATOM 1590 O O . GLU A 1 200 ? -20.836 11.395 19.001 1.00 86.75 200 GLU A O 1
ATOM 1595 N N . SER A 1 201 ? -20.706 9.408 17.982 1.00 86.94 201 SER A N 1
ATOM 1596 C CA . SER A 1 201 ? -20.768 8.598 19.210 1.00 86.94 201 SER A CA 1
ATOM 1597 C C . SER A 1 201 ? -19.400 8.354 19.865 1.00 86.94 201 SER A C 1
ATOM 1599 O O . SER A 1 201 ? -19.280 7.504 20.749 1.00 86.94 201 SER A O 1
ATOM 1601 N N . GLY A 1 202 ? -18.357 9.069 19.430 1.00 92.19 202 GLY A N 1
ATOM 1602 C CA . GLY A 1 202 ? -16.986 8.922 19.915 1.00 92.19 202 GLY A CA 1
ATOM 1603 C C . GLY A 1 202 ? -16.065 8.199 18.932 1.00 92.19 202 GLY A C 1
ATOM 1604 O O . GLY A 1 202 ? -16.248 8.249 17.717 1.00 92.19 202 GLY A O 1
ATOM 1605 N N . LEU A 1 203 ? -15.018 7.565 19.463 1.00 96.06 203 LEU A N 1
ATOM 1606 C CA . LEU A 1 203 ? -14.010 6.884 18.652 1.00 96.06 203 LEU A CA 1
ATOM 1607 C C . LEU A 1 203 ? -14.496 5.505 18.201 1.00 96.06 203 LEU A C 1
ATOM 1609 O O . LEU A 1 203 ? -15.053 4.746 18.995 1.00 96.06 203 LEU A O 1
ATOM 1613 N N . SER A 1 204 ? -14.220 5.155 16.947 1.00 96.75 204 SER A N 1
ATOM 1614 C CA . SER A 1 204 ? -14.518 3.834 16.389 1.00 96.75 204 SER A CA 1
ATOM 1615 C C . SER A 1 204 ? -13.434 3.368 15.421 1.00 96.75 204 SER A C 1
ATOM 1617 O O . SER A 1 204 ? -12.625 4.168 14.952 1.00 96.75 204 SER A O 1
ATOM 1619 N N . TRP A 1 205 ? -13.415 2.067 15.139 1.00 98.06 205 TRP A N 1
ATOM 1620 C CA . TRP A 1 205 ? -12.541 1.477 14.132 1.00 98.06 205 TRP A CA 1
ATOM 1621 C C . TRP A 1 205 ? -13.266 1.367 12.791 1.00 98.06 205 TRP A C 1
ATOM 1623 O O . TRP A 1 205 ? -14.422 0.939 12.726 1.00 98.06 205 TRP A O 1
ATOM 1633 N N . ARG A 1 206 ? -12.565 1.694 11.709 1.00 97.69 206 ARG A N 1
ATOM 1634 C CA . ARG A 1 206 ? -12.948 1.326 10.345 1.00 97.69 206 ARG A CA 1
ATOM 1635 C C . ARG A 1 206 ? -11.772 0.689 9.626 1.00 97.69 206 ARG A C 1
ATOM 1637 O O . ARG A 1 206 ? -10.619 0.873 10.018 1.00 97.69 206 ARG A O 1
ATOM 1644 N N . TYR A 1 207 ? -12.074 -0.058 8.579 1.00 98.44 207 TYR A N 1
ATOM 1645 C CA . TYR A 1 207 ? -11.076 -0.718 7.760 1.00 98.44 207 TYR A CA 1
ATOM 1646 C C . TYR A 1 207 ? -11.389 -0.578 6.277 1.00 98.44 207 TYR A C 1
ATOM 1648 O O . TYR A 1 207 ? -12.532 -0.346 5.879 1.00 98.44 207 TYR A O 1
ATOM 1656 N N . GLY A 1 208 ? -10.353 -0.721 5.466 1.00 97.81 208 GLY A N 1
ATOM 1657 C CA . GLY A 1 208 ? -10.450 -0.780 4.020 1.00 97.81 208 GLY A CA 1
ATOM 1658 C C . GLY A 1 208 ? -9.329 -1.647 3.474 1.00 97.81 208 GLY A C 1
ATOM 1659 O O . GLY A 1 208 ? -8.197 -1.574 3.949 1.00 97.81 208 GLY A O 1
ATOM 1660 N N . PHE A 1 209 ? -9.648 -2.462 2.477 1.00 98.12 209 PHE A N 1
ATOM 1661 C CA . PHE A 1 209 ? -8.652 -3.206 1.718 1.00 98.12 209 PHE A CA 1
ATOM 1662 C C . PHE A 1 209 ? -8.351 -2.493 0.408 1.00 98.12 209 PHE A C 1
ATOM 1664 O O . PHE A 1 209 ? -9.215 -1.817 -0.159 1.00 98.12 209 PHE A O 1
ATOM 1671 N N . GLY A 1 210 ? -7.143 -2.686 -0.099 1.00 96.31 210 GLY A N 1
ATOM 1672 C CA . GLY A 1 210 ? -6.885 -2.487 -1.514 1.00 96.31 210 GLY A CA 1
ATOM 1673 C C . GLY A 1 210 ? -5.858 -3.482 -2.039 1.00 96.31 210 GLY A C 1
ATOM 1674 O O . GLY A 1 210 ? -5.066 -4.037 -1.268 1.00 96.31 210 GLY A O 1
ATOM 1675 N N . PRO A 1 211 ? -5.914 -3.751 -3.348 1.00 96.06 211 PRO A N 1
ATOM 1676 C CA . PRO A 1 211 ? -5.003 -4.669 -3.993 1.00 96.06 211 PRO A CA 1
ATOM 1677 C C . PRO A 1 211 ? -3.606 -4.059 -4.058 1.00 96.06 211 PRO A C 1
ATOM 1679 O O . PRO A 1 211 ? -3.454 -2.844 -4.161 1.00 96.06 211 PRO A O 1
ATOM 1682 N N . MET A 1 212 ? -2.604 -4.925 -4.054 1.00 96.12 212 MET A N 1
ATOM 1683 C CA . MET A 1 212 ? -1.235 -4.617 -4.454 1.00 96.12 212 MET A CA 1
ATOM 1684 C C . MET A 1 212 ? -0.775 -5.525 -5.602 1.00 96.12 212 MET A C 1
ATOM 1686 O O . MET A 1 212 ? 0.403 -5.565 -5.919 1.00 96.12 212 MET A O 1
ATOM 1690 N N . SER A 1 213 ? -1.704 -6.230 -6.246 1.00 92.88 213 SER A N 1
ATOM 1691 C CA . SER A 1 213 ? -1.416 -7.099 -7.380 1.00 92.88 213 SER A CA 1
ATOM 1692 C C . SER A 1 213 ? -2.491 -7.020 -8.449 1.00 92.88 213 SER A C 1
ATOM 1694 O O . SER A 1 213 ? -3.523 -6.356 -8.295 1.00 92.88 213 SER A O 1
ATOM 1696 N N . ILE A 1 214 ? -2.261 -7.720 -9.556 1.00 92.38 214 ILE A N 1
ATOM 1697 C CA . ILE A 1 214 ? -3.215 -7.847 -10.660 1.00 92.38 214 ILE A CA 1
ATOM 1698 C C . ILE A 1 214 ? -4.098 -9.094 -10.557 1.00 92.38 214 ILE A C 1
ATOM 1700 O O . ILE A 1 214 ? -4.966 -9.280 -11.410 1.00 92.38 214 ILE A O 1
ATOM 1704 N N . TYR A 1 215 ? -3.895 -9.943 -9.553 1.00 92.81 215 TYR A N 1
ATOM 1705 C CA . TYR A 1 215 ? -4.635 -11.191 -9.387 1.00 92.81 215 TYR A CA 1
ATOM 1706 C C . TYR A 1 215 ? -5.967 -10.981 -8.654 1.00 92.81 215 TYR A C 1
ATOM 1708 O O . TYR A 1 215 ? -6.310 -9.870 -8.213 1.00 92.81 215 TYR A O 1
ATOM 1716 N N . ALA A 1 216 ? -6.774 -12.044 -8.625 1.00 93.88 216 ALA A N 1
ATOM 1717 C CA . ALA A 1 216 ? -7.994 -12.062 -7.836 1.00 93.88 216 ALA A CA 1
ATOM 1718 C C . ALA A 1 216 ? -7.626 -12.220 -6.358 1.00 93.88 216 ALA A C 1
ATOM 1720 O O . ALA A 1 216 ? -6.809 -13.068 -6.007 1.00 93.88 216 ALA A O 1
ATOM 1721 N N . LEU A 1 217 ? -8.224 -11.388 -5.510 1.00 95.88 217 LEU A N 1
ATOM 1722 C CA . LEU A 1 217 ? -7.924 -11.345 -4.083 1.00 95.88 217 LEU A CA 1
ATOM 1723 C C . LEU A 1 217 ? -9.218 -11.406 -3.285 1.00 95.88 217 LEU A C 1
ATOM 1725 O O . LEU A 1 217 ? -10.233 -10.820 -3.677 1.00 95.88 217 LEU A O 1
ATOM 1729 N N . LYS A 1 218 ? -9.159 -12.076 -2.139 1.00 96.88 218 LYS A N 1
ATOM 1730 C CA . LYS A 1 218 ? -10.290 -12.250 -1.227 1.00 96.88 218 LYS A CA 1
ATOM 1731 C C . LYS A 1 218 ? -9.832 -12.058 0.204 1.00 96.88 218 LYS A C 1
ATOM 1733 O O . LYS A 1 218 ? -8.892 -12.714 0.628 1.00 96.88 218 LYS A O 1
ATOM 1738 N N . ALA A 1 219 ? -10.511 -11.199 0.956 1.00 98.06 219 ALA A N 1
ATOM 1739 C CA . ALA A 1 219 ? -10.302 -11.056 2.389 1.00 98.06 219 ALA A CA 1
ATOM 1740 C C . ALA A 1 219 ? -11.530 -11.527 3.166 1.00 98.06 219 ALA A C 1
ATOM 1742 O O . ALA A 1 219 ? -12.673 -11.187 2.833 1.00 98.06 219 ALA A O 1
ATOM 1743 N N . LYS A 1 220 ? -11.276 -12.278 4.235 1.00 98.25 220 LYS A N 1
ATOM 1744 C CA . LYS A 1 220 ? -12.283 -12.733 5.190 1.00 98.25 220 LYS A CA 1
ATOM 1745 C C . LYS A 1 220 ? -12.001 -12.128 6.558 1.00 98.25 220 LYS A C 1
ATOM 1747 O O . LYS A 1 220 ? -10.842 -11.943 6.919 1.00 98.25 220 LYS A O 1
ATOM 1752 N N . LEU A 1 221 ? -13.055 -11.842 7.309 1.00 97.50 221 LEU A N 1
ATOM 1753 C CA . LEU A 1 221 ? -13.020 -11.486 8.725 1.00 97.50 221 LEU A CA 1
ATOM 1754 C C . LEU A 1 221 ? -13.852 -12.525 9.468 1.00 97.50 221 LEU A C 1
ATOM 1756 O O . LEU A 1 221 ? -15.044 -12.628 9.190 1.00 97.50 221 LEU A O 1
ATOM 1760 N N . ASP A 1 222 ? -13.232 -13.289 10.369 1.00 92.38 222 ASP A N 1
ATOM 1761 C CA . ASP A 1 222 ? -13.907 -14.374 11.099 1.00 92.38 222 ASP A CA 1
ATOM 1762 C C . ASP A 1 222 ? -14.730 -15.281 10.141 1.00 92.38 222 ASP A C 1
ATOM 1764 O O . ASP A 1 222 ? -15.928 -15.489 10.314 1.00 92.38 222 ASP A O 1
ATOM 1768 N N . ASP A 1 223 ? -14.079 -15.748 9.064 1.00 91.94 223 ASP A N 1
ATOM 1769 C CA . ASP A 1 223 ? -14.614 -16.569 7.955 1.00 91.94 223 ASP A CA 1
ATOM 1770 C C . ASP A 1 223 ? -15.625 -15.905 6.998 1.00 91.94 223 ASP A C 1
ATOM 1772 O O . ASP A 1 223 ? -15.860 -16.418 5.898 1.00 91.94 223 ASP A O 1
ATOM 1776 N N . ALA A 1 224 ? -16.173 -14.736 7.331 1.00 96.94 224 ALA A N 1
ATOM 1777 C CA . ALA A 1 224 ? -17.058 -13.997 6.434 1.00 96.94 224 ALA A CA 1
ATOM 1778 C C . ALA A 1 224 ? -16.257 -13.220 5.380 1.00 96.94 224 ALA A C 1
ATOM 1780 O O . ALA A 1 224 ? -15.366 -12.443 5.721 1.00 96.94 224 ALA A O 1
ATOM 1781 N N . VAL A 1 225 ? -16.590 -13.377 4.094 1.00 97.25 225 VAL A N 1
ATOM 1782 C CA . VAL A 1 225 ? -15.983 -12.573 3.018 1.00 97.25 225 VAL A CA 1
ATOM 1783 C C . VAL A 1 225 ? -16.407 -11.113 3.178 1.00 97.25 225 VAL A C 1
ATOM 1785 O O . VAL A 1 225 ? -17.592 -10.794 3.109 1.00 97.25 225 VAL A O 1
ATOM 1788 N N . VAL A 1 226 ? -15.428 -10.229 3.366 1.00 97.56 226 VAL A N 1
ATOM 1789 C CA . VAL A 1 226 ? -15.646 -8.786 3.578 1.00 97.56 226 VAL A CA 1
ATOM 1790 C C . VAL A 1 226 ? -15.110 -7.925 2.442 1.00 97.56 226 VAL A C 1
ATOM 1792 O O . VAL A 1 226 ? -15.486 -6.759 2.309 1.00 97.56 226 VAL A O 1
ATOM 1795 N N . TRP A 1 227 ? -14.227 -8.479 1.615 1.00 97.50 227 TRP A N 1
ATOM 1796 C CA . TRP A 1 227 ? -13.698 -7.822 0.431 1.00 97.50 227 TRP A CA 1
ATOM 1797 C C . TRP A 1 227 ? -13.284 -8.871 -0.595 1.00 97.50 227 TRP A C 1
ATOM 1799 O O . TRP A 1 227 ? -12.694 -9.893 -0.254 1.00 97.50 227 TRP A O 1
ATOM 1809 N N . GLU A 1 228 ? -13.599 -8.610 -1.855 1.00 95.88 228 GLU A N 1
ATOM 1810 C CA . GLU A 1 228 ? -13.198 -9.435 -2.984 1.00 95.88 228 GLU A CA 1
ATOM 1811 C C . GLU A 1 228 ? -12.994 -8.526 -4.189 1.00 95.88 228 GLU A C 1
ATOM 1813 O O . GLU A 1 228 ? -13.724 -7.546 -4.381 1.00 95.88 228 GLU A O 1
ATOM 1818 N N . ILE A 1 229 ? -11.988 -8.841 -4.995 1.00 93.69 229 ILE A N 1
ATOM 1819 C CA . ILE A 1 229 ? -11.708 -8.124 -6.231 1.00 93.69 229 ILE A CA 1
ATOM 1820 C C . ILE A 1 229 ? -11.255 -9.127 -7.306 1.00 93.69 229 ILE A C 1
ATOM 1822 O O . ILE A 1 229 ? -10.374 -9.945 -7.036 1.00 93.69 229 ILE A O 1
ATOM 1826 N N . PRO A 1 230 ? -11.849 -9.112 -8.516 1.00 92.88 230 PRO A N 1
ATOM 1827 C CA . PRO A 1 230 ? -11.540 -10.089 -9.564 1.00 92.88 230 PRO A CA 1
ATOM 1828 C C . PRO A 1 230 ? -10.175 -9.811 -10.190 1.00 92.88 230 PRO A C 1
ATOM 1830 O O . PRO A 1 230 ? -9.673 -8.706 -10.061 1.00 92.88 230 PRO A O 1
ATOM 1833 N N . GLU A 1 231 ? -9.595 -10.752 -10.931 1.00 92.00 231 GLU A N 1
ATOM 1834 C CA . GLU A 1 231 ? -8.343 -10.535 -11.675 1.00 92.00 231 GLU A CA 1
ATOM 1835 C C . GLU A 1 231 ? -8.409 -9.306 -12.614 1.00 92.00 231 GLU A C 1
ATOM 1837 O O . GLU A 1 231 ? -9.402 -9.070 -13.304 1.00 92.00 231 GLU A O 1
ATOM 1842 N N . ARG A 1 232 ? -7.324 -8.520 -12.650 1.00 91.44 232 ARG A N 1
ATOM 1843 C CA . ARG A 1 232 ? -7.187 -7.225 -13.347 1.00 91.44 232 ARG A CA 1
ATOM 1844 C C . ARG A 1 232 ? -5.901 -7.170 -14.182 1.00 91.44 232 ARG A C 1
ATOM 1846 O O . ARG A 1 232 ? -5.105 -6.241 -14.050 1.00 91.44 232 ARG A O 1
ATOM 1853 N N . LYS A 1 233 ? -5.678 -8.153 -15.061 1.00 86.81 233 LYS A N 1
ATOM 1854 C CA . LYS A 1 233 ? -4.525 -8.209 -15.992 1.00 86.81 233 LYS A CA 1
ATOM 1855 C C . LYS A 1 233 ? -4.645 -7.186 -17.126 1.00 86.81 233 LYS A C 1
ATOM 1857 O O . LYS A 1 233 ? -4.791 -7.523 -18.298 1.00 86.81 233 LYS A O 1
ATOM 1862 N N . VAL A 1 234 ? -4.620 -5.914 -16.758 1.00 86.69 234 VAL A N 1
ATOM 1863 C CA . VAL A 1 234 ? -4.866 -4.788 -17.647 1.00 86.69 234 VAL A CA 1
ATOM 1864 C C . VAL A 1 234 ? -3.716 -3.798 -17.502 1.00 86.69 234 VAL A C 1
ATOM 1866 O O . VAL A 1 234 ? -3.502 -3.235 -16.431 1.00 86.69 234 VAL A O 1
ATOM 1869 N N . PHE A 1 235 ? -2.981 -3.582 -18.592 1.00 92.19 235 PHE A N 1
ATOM 1870 C CA . PHE A 1 235 ? -1.778 -2.751 -18.611 1.00 92.19 235 PHE A CA 1
ATOM 1871 C C . PHE A 1 235 ? -2.036 -1.432 -19.341 1.00 92.19 235 PHE A C 1
ATOM 1873 O O . PHE A 1 235 ? -2.696 -1.408 -20.380 1.00 92.19 235 PHE A O 1
ATOM 1880 N N . GLY A 1 236 ? -1.514 -0.331 -18.798 1.00 91.44 236 GLY A N 1
ATOM 1881 C CA . GLY A 1 236 ? -1.535 0.991 -19.437 1.00 91.44 236 GLY A CA 1
ATOM 1882 C C . GLY A 1 236 ? -2.916 1.642 -19.564 1.00 91.44 236 GLY A C 1
ATOM 1883 O O . GLY A 1 236 ? -3.050 2.651 -20.251 1.00 91.44 236 GLY A O 1
ATOM 1884 N N . GLN A 1 237 ? -3.952 1.097 -18.918 1.00 93.62 237 GLN A N 1
ATOM 1885 C CA . GLN A 1 237 ? -5.292 1.684 -18.961 1.00 93.62 237 GLN A CA 1
ATOM 1886 C C . GLN A 1 237 ? -5.404 2.853 -17.987 1.00 93.62 237 GLN A C 1
ATOM 1888 O O . GLN A 1 237 ? -5.474 2.688 -16.771 1.00 93.62 237 GLN A O 1
ATOM 1893 N N . THR A 1 238 ? -5.483 4.058 -18.540 1.00 93.94 238 THR A N 1
ATOM 1894 C CA . THR A 1 238 ? -5.435 5.312 -17.776 1.00 93.94 238 THR A CA 1
ATOM 1895 C C . THR A 1 238 ? -6.676 5.564 -16.915 1.00 93.94 238 THR A C 1
ATOM 1897 O O . THR A 1 238 ? -6.646 6.446 -16.061 1.00 93.94 238 THR A O 1
ATOM 1900 N N . LYS A 1 239 ? -7.764 4.809 -17.113 1.00 94.38 239 LYS A N 1
ATOM 1901 C CA . LYS A 1 239 ? -9.019 4.917 -16.346 1.00 94.38 239 LYS A CA 1
ATOM 1902 C C . LYS A 1 239 ? -9.285 3.746 -15.403 1.00 94.38 239 LYS A C 1
ATOM 1904 O O . LYS A 1 239 ? -10.243 3.811 -14.635 1.00 94.38 239 LYS A O 1
ATOM 1909 N N . ALA A 1 240 ? -8.468 2.695 -15.455 1.00 92.75 240 ALA A N 1
ATOM 1910 C CA . ALA A 1 240 ? -8.641 1.535 -14.590 1.00 92.75 240 ALA A CA 1
ATOM 1911 C C . ALA A 1 240 ? -8.407 1.902 -13.115 1.00 92.75 240 ALA A C 1
ATOM 1913 O O . ALA A 1 240 ? -7.703 2.863 -12.808 1.00 92.75 240 ALA A O 1
ATOM 1914 N N . VAL A 1 241 ? -8.982 1.113 -12.203 1.00 89.69 241 VAL A N 1
ATOM 1915 C CA . VAL A 1 241 ? -8.855 1.287 -10.741 1.00 89.69 241 VAL A CA 1
ATOM 1916 C C . VAL A 1 241 ? -7.409 1.154 -10.229 1.00 89.69 241 VAL A C 1
ATOM 1918 O O . VAL A 1 241 ? -7.074 1.612 -9.138 1.00 89.69 241 VAL A O 1
ATOM 1921 N N . GLN A 1 242 ? -6.544 0.551 -11.043 1.00 93.38 242 GLN A N 1
ATOM 1922 C CA . GLN A 1 242 ? -5.103 0.458 -10.847 1.00 93.38 242 GLN A CA 1
ATOM 1923 C C . GLN A 1 242 ? -4.387 0.812 -12.151 1.00 93.38 242 GLN A C 1
ATOM 1925 O O . GLN A 1 242 ? -4.941 0.618 -13.236 1.00 93.38 242 GLN A O 1
ATOM 1930 N N . TYR A 1 243 ? -3.150 1.282 -12.050 1.00 95.94 243 TYR A N 1
ATOM 1931 C CA . TYR A 1 243 ? -2.294 1.535 -13.203 1.00 95.94 243 TYR A CA 1
ATOM 1932 C C . TYR A 1 243 ? -1.053 0.662 -13.136 1.00 95.94 243 TYR A C 1
ATOM 1934 O O . TYR A 1 243 ? -0.187 0.869 -12.290 1.00 95.94 243 TYR A O 1
ATOM 1942 N N . VAL A 1 244 ? -0.967 -0.298 -14.052 1.00 95.62 244 VAL A N 1
ATOM 1943 C CA . VAL A 1 244 ? 0.175 -1.203 -14.177 1.00 95.62 244 VAL A CA 1
ATOM 1944 C C . VAL A 1 244 ? 0.833 -0.981 -15.525 1.00 95.62 244 VAL A C 1
ATOM 1946 O O . VAL A 1 244 ? 0.164 -1.013 -16.563 1.00 95.62 244 VAL A O 1
ATOM 1949 N N . PHE A 1 245 ? 2.138 -0.723 -15.532 1.00 95.19 245 PHE A N 1
ATOM 1950 C CA . PHE A 1 245 ? 2.871 -0.495 -16.772 1.00 95.19 245 PHE A CA 1
ATOM 1951 C C . PHE A 1 245 ? 4.371 -0.772 -16.610 1.00 95.19 245 PHE A C 1
ATOM 1953 O O . PHE A 1 245 ? 4.912 -0.568 -15.522 1.00 95.19 245 PHE A O 1
ATOM 1960 N N . PRO A 1 246 ? 5.072 -1.194 -17.677 1.00 95.69 246 PRO A N 1
ATOM 1961 C CA . PRO A 1 246 ? 6.527 -1.194 -17.682 1.00 95.69 246 PRO A CA 1
ATOM 1962 C C . PRO A 1 246 ? 7.076 0.221 -17.505 1.00 95.69 246 PRO A C 1
ATOM 1964 O O . PRO A 1 246 ? 6.756 1.129 -18.283 1.00 95.69 246 PRO A O 1
ATOM 1967 N N . TYR A 1 247 ? 7.938 0.402 -16.510 1.00 96.62 247 TYR A N 1
ATOM 1968 C CA . TYR A 1 247 ? 8.590 1.676 -16.265 1.00 96.62 247 TYR A CA 1
ATOM 1969 C C . TYR A 1 247 ? 9.471 2.046 -17.462 1.00 96.62 247 TYR A C 1
ATOM 1971 O O . TYR A 1 247 ? 10.380 1.311 -17.845 1.00 96.62 247 TYR A O 1
ATOM 1979 N N . GLN A 1 248 ? 9.198 3.207 -18.051 1.00 95.50 248 GLN A N 1
ATOM 1980 C CA . GLN A 1 248 ? 10.022 3.772 -19.118 1.00 95.50 248 GLN A CA 1
ATOM 1981 C C . GLN A 1 248 ? 11.144 4.596 -18.488 1.00 95.50 248 GLN A C 1
ATOM 1983 O O . GLN A 1 248 ? 10.837 5.463 -17.675 1.00 95.50 248 GLN A O 1
ATOM 1988 N N . LEU A 1 249 ? 12.406 4.375 -18.855 1.00 96.44 249 LEU A N 1
ATOM 1989 C CA . LEU A 1 249 ? 13.530 5.175 -18.348 1.00 96.44 249 LEU A CA 1
ATOM 1990 C C . LEU A 1 249 ? 13.337 6.663 -18.674 1.00 96.44 249 LEU A C 1
ATOM 1992 O O . LEU A 1 249 ? 12.956 7.014 -19.793 1.00 96.44 249 LEU A O 1
ATOM 1996 N N . ALA A 1 250 ? 13.589 7.543 -17.705 1.00 94.62 250 ALA A N 1
ATOM 1997 C CA . ALA A 1 250 ? 13.672 8.976 -17.977 1.00 94.62 250 ALA A CA 1
ATOM 1998 C C . ALA A 1 250 ? 14.962 9.299 -18.769 1.00 94.62 250 ALA A C 1
ATOM 2000 O O . ALA A 1 250 ? 15.905 8.500 -18.767 1.00 94.62 250 ALA A O 1
ATOM 2001 N N . PRO A 1 251 ? 15.044 10.453 -19.462 1.00 94.12 251 PRO A N 1
ATOM 2002 C CA . PRO A 1 251 ? 16.242 10.826 -20.210 1.00 94.12 251 PRO A CA 1
ATOM 2003 C C . PRO A 1 251 ? 17.509 10.771 -19.348 1.00 94.12 251 PRO A C 1
ATOM 2005 O O . PRO A 1 251 ? 17.593 11.418 -18.308 1.00 94.12 251 PRO A O 1
ATOM 2008 N N . GLY A 1 252 ? 18.499 9.997 -19.797 1.00 94.56 252 GLY A N 1
ATOM 2009 C CA . GLY A 1 252 ? 19.772 9.813 -19.094 1.00 94.56 252 GLY A CA 1
ATOM 2010 C C . GLY A 1 252 ? 19.765 8.743 -17.996 1.00 94.56 252 GLY A C 1
ATOM 2011 O O . GLY A 1 252 ? 20.842 8.382 -17.523 1.00 94.56 252 GLY A O 1
ATOM 2012 N N . GLU A 1 253 ? 18.608 8.187 -17.624 1.00 96.31 253 GLU A N 1
ATOM 2013 C CA . GLU A 1 253 ? 18.550 7.043 -16.713 1.00 96.31 253 GLU A CA 1
ATOM 2014 C C . GLU A 1 253 ? 19.029 5.759 -17.391 1.00 96.31 253 GLU A C 1
ATOM 2016 O O . GLU A 1 253 ? 18.823 5.534 -18.586 1.00 96.31 253 GLU A O 1
ATOM 2021 N N . LYS A 1 254 ? 19.638 4.881 -16.593 1.00 96.50 254 LYS A N 1
ATOM 2022 C CA . LYS A 1 254 ? 20.010 3.520 -16.979 1.00 96.50 254 LYS A CA 1
ATOM 2023 C C . LYS A 1 254 ? 19.696 2.576 -15.831 1.00 96.50 254 LYS A C 1
ATOM 2025 O O . LYS A 1 254 ? 19.794 2.968 -14.667 1.00 96.50 254 LYS A O 1
ATOM 2030 N N . PHE A 1 255 ? 19.341 1.338 -16.157 1.00 96.12 255 PHE A N 1
ATOM 2031 C CA . PHE A 1 255 ? 19.235 0.303 -15.137 1.00 96.12 255 PHE A CA 1
ATOM 2032 C C . PHE A 1 255 ? 20.623 -0.001 -14.549 1.00 96.12 255 PHE A C 1
ATOM 2034 O O . PHE A 1 255 ? 21.609 0.056 -15.284 1.00 96.12 255 PHE A O 1
ATOM 2041 N N . PRO A 1 256 ? 20.721 -0.310 -13.245 1.00 93.88 256 PRO A N 1
ATOM 2042 C CA . PRO A 1 256 ? 21.973 -0.764 -12.651 1.00 93.88 256 PRO A CA 1
ATOM 2043 C C . PRO A 1 256 ? 22.418 -2.113 -13.235 1.00 93.88 256 PRO A C 1
ATOM 2045 O O . PRO A 1 256 ? 21.609 -3.046 -13.302 1.00 93.88 256 PRO A O 1
ATOM 2048 N N . GLU A 1 257 ? 23.699 -2.207 -13.596 1.00 85.62 257 GLU A N 1
ATOM 2049 C CA . GLU A 1 257 ? 24.374 -3.390 -14.160 1.00 85.62 257 GLU A CA 1
ATOM 2050 C C . GLU A 1 257 ? 25.427 -3.962 -13.212 1.00 85.62 257 GLU A C 1
ATOM 2052 O O . GLU A 1 257 ? 26.073 -3.163 -12.490 1.00 85.62 257 GLU A O 1
#

Secondary structure (DSSP, 8-state):
------GGG-TTHHHHHHHHHHHGGGEEEEETTTTEEEEEPSS-SEEEEETTTTEEEEEEEEEEETTEEEEEEEEEEEETTEEEEEEEE--SS-EEEEETTEEEE--SS-S---EE---SSPPPSSHHHHHHHHHHHHTTEEEEE--SSS----EEPEEEEEEEEEE--TTSSEEEEEEEEEEETTEEEEEEEEEEEEETTEEEEEEEEEESSSS-EEEEETTEEEEEE------S-TTSSEEEEEPPPPTT-----

Mean predicted aligned error: 4.63 Å

pLDDT: mean 92.3, std 10.67, range [33.41, 98.75]

Nearest PDB structures (foldseek):
  5xey-assembly1_B  TM=3.867E-01  e=2.773E+00  Mycobacteroides abscessus ATCC 19977
  8bk2-assembly1_A  TM=1.920E-01  e=1.511E+00  Neisseria meningitidis serogroup B
  5o14-assembly1_A  TM=1.348E-01  e=5.006E-01  Neisseria meningitidis MC58
  5xey-assembly1_D  TM=3.276E-01  e=6.710E+00  Mycobacteroides abscessus ATCC 19977

Sequence (257 aa):
DVKDVKSEDDPLRKPRVQFLKDAVKHFEVQVGEEAVESKLHPNSVLVWNNPVSGTKVGILAVFARNGRPDVMAQFSFNSPQSVINEFHNFCGDKLVMKRGTNTIWTPAETSTKWQKLDTSEKPAATPPLRLVQMRRLAEKFTVEDEFGWDKKELNQLRLLTTPVHRYGKPDEETIDGAVFVYALATDPEAVLMLECVRGESGLSWRYGFGPMSIYALKAKLDDAVVWEIPERKVFGQTKAVQYVFPYQLAPGEKFPE

Radius of gyration: 18.33 Å; Cα contacts (8 Å, |Δi|>4): 579; chains: 1; bounding box: 46×46×45 Å

Foldseek 3Di:
DPPPDPLVNPPCAVVQLVQQLVLVVLKWKFWAPVRHTQAKDNDFLDWFAAVPLRWSIKTWTARHDQQHGQKIKIWTDSDLAWIKMKIAGDDQTFMWMDRVPDTQATAPGHQKDKDFDDDPDFQDPDQVVNLVVVLVQVVQKWKWWLDDDVSPDTDTFDKPSDFSGKGAPCPDQFRIKTKIFTHDVGHGQKIKIWTFGQDPVGTGIMIMMGGPDQTWMWMDGNNHTPDTDHGHPDASDRHHSMHMYIRDDDVPDGRDD

Solvent-accessible surface area (backbone atoms only — not comparable to full-atom values): 14035 Å² total; per-residue (Å²): 136,80,75,83,68,56,67,87,74,42,84,59,47,63,56,44,53,50,48,49,62,55,60,60,66,54,53,47,38,27,36,42,94,84,48,45,67,28,44,69,51,96,56,66,50,41,75,34,35,23,85,88,84,56,29,65,40,30,37,33,37,40,22,19,47,90,59,41,65,34,32,44,33,42,36,32,32,72,45,83,88,40,37,42,33,38,37,30,33,54,37,93,54,56,42,43,30,30,47,80,94,42,78,63,37,41,40,78,53,48,53,40,64,80,41,79,52,93,61,92,72,69,69,52,95,46,71,75,54,33,51,57,49,51,41,59,57,54,69,49,46,51,40,35,31,42,63,71,93,80,60,83,49,77,41,76,37,46,73,42,78,64,56,52,43,73,28,48,38,84,91,47,57,43,41,35,31,37,32,30,38,28,12,57,91,53,33,57,42,30,36,42,38,42,33,38,30,62,52,96,95,40,66,40,48,31,36,30,47,36,65,56,54,46,49,28,39,38,32,25,47,83,85,42,79,77,46,74,46,72,64,50,92,56,69,69,44,37,48,40,46,42,43,29,41,72,60,75,76,57,94,91,60,75,73,71,128